Protein AF-A0A855UBL9-F1 (afdb_monomer_lite)

InterPro domains:
  IPR019931 LPXTG cell wall anchor motif [PF00746] (224-255)
  IPR019931 LPXTG cell wall anchor motif [PS50847] (223-255)

Radius of gyration: 34.3 Å; chains: 1; bounding box: 93×129×81 Å

Foldseek 3Di:
DDDDDDDDDDDDDDDDDDDDDDDDPDPPPPPPDPDQLLVVLVVQAPALVAHNVLSVVDDSVLLVVLCVLLVLAPDNDNNSSRNSSCQCRNPHHQDCLLRVDRQQPDALLCCLVNLVNLLSVLCRVVVDDNVLSVPQDSVLVNVLSVVLLVVCVVVVHDNRPGNSSSSNSSSVCSVVVVSVVVVVVVVPDDDDDDDDDDDDDDDDDDDDDDDDDDDDDDDDDDDDDPDDDDPPPVVVVVVVVVVVVVVVVVVVVVD

Organism: Enterococcus faecalis (NCBI:txid1351)

Secondary structure (DSSP, 8-state):
--------------------------------PPPPHHHHHHTTTTSTT--HHHHHHS-HHHHHHHHHHHHTTT-SSHHHHHHHHHHHHSSSPPPGGGT-S-GGGSBTGGGGGGHHHHHHIIIIIS---HHHHHHS-HHHHHHHHHHHHHHHHHTT--TT-BHHHHHHHHHHHHHTTTTHHHHHSSS-S-------------------------------------------HHHHHHHHHHHHHHHHHHHHTT-

pLDDT: mean 71.17, std 26.07, range [28.02, 97.81]

Sequence (255 aa):
MEKSTVTSLTQETSATTINASTDSTALTAESEELPSLRQTLLNYVGMYGLTETLINRLSDDELDYAKKVSFHFVNQDISGTARMITKLYGEKPIPEDSYSTDYSTLTIDDLKNYLPQIRLSLIYVYDLNSDVVNNLSDQTLVDLINQVKVDYANQNYPSDVRGDYGLAAMADKIKANDYTSINQSAESVSSDTTNTESTLQTTTSSSKKATTSSSTEHKKGIFPSTGEKKSVLFTIIGIILLSLVSIFIIKNKKK

Structure (mmCIF, N/CA/C/O backbone):
data_AF-A0A855UBL9-F1
#
_entry.id   AF-A0A855UBL9-F1
#
loop_
_atom_site.group_PDB
_atom_site.id
_atom_site.type_symbol
_atom_site.label_atom_id
_atom_site.label_alt_id
_atom_site.label_comp_id
_atom_site.label_asym_id
_atom_site.label_entity_id
_atom_site.label_seq_id
_atom_site.pdbx_PDB_ins_code
_atom_site.Cartn_x
_atom_site.Cartn_y
_atom_site.Cartn_z
_atom_site.occupancy
_atom_site.B_iso_or_equiv
_atom_site.auth_seq_id
_atom_site.auth_comp_id
_atom_site.auth_asym_id
_atom_site.auth_atom_id
_atom_site.pdbx_PDB_model_num
ATOM 1 N N . MET A 1 1 ? -5.644 -81.378 -31.836 1.00 36.22 1 MET A N 1
ATOM 2 C CA . MET A 1 1 ? -5.072 -80.896 -30.562 1.00 36.22 1 MET A CA 1
ATOM 3 C C . MET A 1 1 ? -5.631 -79.508 -30.302 1.00 36.22 1 MET A C 1
ATOM 5 O O . MET A 1 1 ? -5.763 -78.751 -31.253 1.00 36.22 1 MET A O 1
ATOM 9 N N . GLU A 1 2 ? -6.035 -79.265 -29.054 1.00 28.02 2 GLU A N 1
ATOM 10 C CA . GLU A 1 2 ? -6.514 -78.003 -28.450 1.00 28.02 2 GLU A CA 1
ATOM 11 C C . GLU A 1 2 ? -5.620 -76.784 -28.819 1.00 28.02 2 GLU A C 1
ATOM 13 O O . GLU A 1 2 ? -4.481 -76.990 -29.223 1.00 28.02 2 GLU A O 1
ATOM 18 N N . LYS A 1 3 ? -5.988 -75.495 -28.689 1.00 28.91 3 LYS A N 1
ATOM 19 C CA . LYS A 1 3 ? -6.796 -74.807 -27.660 1.00 28.91 3 LYS A CA 1
ATOM 20 C C . LYS A 1 3 ? -7.044 -73.322 -28.059 1.00 28.91 3 LYS A C 1
ATOM 22 O O . LYS A 1 3 ? -6.115 -72.694 -28.547 1.00 28.91 3 LYS A O 1
ATOM 27 N N . SER A 1 4 ? -8.274 -72.819 -27.844 1.00 30.42 4 SER A N 1
ATOM 28 C CA . SER A 1 4 ? -8.729 -71.556 -27.173 1.00 30.42 4 SER A CA 1
ATOM 29 C C . SER A 1 4 ? -7.786 -70.317 -27.106 1.00 30.42 4 SER A C 1
ATOM 31 O O . SER A 1 4 ? -6.611 -70.503 -26.825 1.00 30.42 4 SER A O 1
ATOM 33 N N . THR A 1 5 ? -8.161 -69.021 -27.233 1.00 30.62 5 THR A N 1
ATOM 34 C CA . THR A 1 5 ? -9.375 -68.194 -26.913 1.00 30.62 5 THR A CA 1
ATOM 35 C C . THR A 1 5 ? -9.152 -66.788 -27.579 1.00 30.62 5 THR A C 1
ATOM 37 O O . THR A 1 5 ? -8.030 -66.304 -27.477 1.00 30.62 5 THR A O 1
ATOM 40 N N . VAL A 1 6 ? -9.989 -66.168 -28.448 1.00 31.36 6 VAL A N 1
ATOM 41 C CA . VAL A 1 6 ? -11.274 -65.403 -28.273 1.00 31.36 6 VAL A CA 1
ATOM 42 C C . VAL A 1 6 ? -11.095 -64.168 -27.344 1.00 31.36 6 VAL A C 1
ATOM 44 O O . VAL A 1 6 ? -10.615 -64.357 -26.239 1.00 31.36 6 VAL A O 1
ATOM 47 N N . THR A 1 7 ? -11.427 -62.889 -27.605 1.00 29.67 7 THR A N 1
ATOM 48 C CA . THR A 1 7 ? -12.129 -62.126 -28.664 1.00 29.67 7 THR A CA 1
ATOM 49 C C . THR A 1 7 ? -11.912 -60.616 -28.415 1.00 29.67 7 THR A C 1
ATOM 51 O O . THR A 1 7 ? -11.861 -60.201 -27.261 1.00 29.67 7 THR A O 1
ATOM 54 N N . SER A 1 8 ? -11.880 -59.779 -29.461 1.00 28.73 8 SER A N 1
ATOM 55 C CA . SER A 1 8 ? -12.219 -58.345 -29.372 1.00 28.73 8 SER A CA 1
ATOM 56 C C . SER A 1 8 ? -13.091 -57.980 -30.575 1.00 28.73 8 SER A C 1
ATOM 58 O O . SER A 1 8 ? -12.658 -58.148 -31.714 1.00 28.73 8 SER A O 1
ATOM 60 N N . LEU A 1 9 ? -14.339 -57.571 -30.322 1.00 30.66 9 LEU A N 1
ATOM 61 C CA . LEU A 1 9 ? -15.262 -57.077 -31.343 1.00 30.66 9 LEU A CA 1
ATOM 62 C C . LEU A 1 9 ? -15.235 -55.548 -31.344 1.00 30.66 9 LEU A C 1
ATOM 64 O O . LEU A 1 9 ? -15.608 -54.899 -30.371 1.00 30.66 9 LEU A O 1
ATOM 68 N N . THR A 1 10 ? -14.814 -55.006 -32.477 1.00 32.22 10 THR A N 1
ATOM 69 C CA . THR A 1 10 ? -14.980 -53.617 -32.897 1.00 32.22 10 THR A CA 1
ATOM 70 C C . THR A 1 10 ? -16.439 -53.395 -33.300 1.00 32.22 10 THR A C 1
ATOM 72 O O . THR A 1 10 ? -17.010 -54.231 -34.002 1.00 32.22 10 THR A O 1
ATOM 75 N N . GLN A 1 11 ? -17.038 -52.266 -32.921 1.00 31.30 11 GLN A N 1
ATOM 76 C CA . GLN A 1 11 ? -18.266 -51.807 -33.565 1.00 31.30 11 GLN A CA 1
ATOM 77 C C . GLN A 1 11 ? -18.242 -50.290 -33.731 1.00 31.30 11 GLN A C 1
ATOM 79 O O . GLN A 1 11 ? -18.091 -49.539 -32.770 1.00 31.30 11 GLN A O 1
ATOM 84 N N . GLU A 1 12 ? -18.363 -49.883 -34.989 1.00 28.34 12 GLU A N 1
ATOM 85 C CA . GLU A 1 12 ? -18.466 -48.512 -35.458 1.00 28.34 12 GLU A CA 1
ATOM 86 C C . GLU A 1 12 ? -19.927 -48.207 -35.842 1.00 28.34 12 GLU A C 1
ATOM 88 O O . GLU A 1 12 ? -20.591 -49.022 -36.479 1.00 28.34 12 GLU A O 1
ATOM 93 N N . THR A 1 13 ? -20.351 -46.994 -35.472 1.00 32.06 13 THR A N 1
ATOM 94 C CA . THR A 1 13 ? -21.204 -46.058 -36.234 1.00 32.06 13 THR A CA 1
ATOM 95 C C . THR A 1 13 ? -22.681 -46.401 -36.498 1.00 32.06 13 THR A C 1
ATOM 97 O O . THR A 1 13 ? -22.996 -47.299 -37.272 1.00 32.06 13 THR A O 1
ATOM 100 N N . SER A 1 14 ? -23.603 -45.560 -35.993 1.00 31.77 14 SER A N 1
ATOM 101 C CA . SER A 1 14 ? -24.600 -44.799 -36.794 1.00 31.77 14 SER A CA 1
ATOM 102 C C . SER A 1 14 ? -25.519 -43.925 -35.923 1.00 31.77 14 SER A C 1
ATOM 104 O O . SER A 1 14 ? -25.977 -44.330 -34.860 1.00 31.77 14 SER A O 1
ATOM 106 N N . ALA A 1 15 ? -25.765 -42.703 -36.398 1.00 38.56 15 ALA A N 1
ATOM 107 C CA . ALA A 1 15 ? -26.517 -41.631 -35.750 1.00 38.56 15 ALA A CA 1
ATOM 108 C C . ALA A 1 15 ? -28.046 -41.819 -35.789 1.00 38.56 15 ALA A C 1
ATOM 110 O O . ALA A 1 15 ? -28.582 -42.426 -36.713 1.00 38.56 15 ALA A O 1
ATOM 111 N N . THR A 1 16 ? -28.770 -41.196 -34.851 1.00 29.61 16 THR A N 1
ATOM 112 C CA . THR A 1 16 ? -30.185 -40.816 -35.024 1.00 29.61 16 THR A CA 1
ATOM 113 C C . THR A 1 16 ? -30.498 -39.550 -34.221 1.00 29.61 16 THR A C 1
ATOM 115 O O . THR A 1 16 ? -30.288 -39.484 -33.013 1.00 29.61 16 THR A O 1
ATOM 118 N N . THR A 1 17 ? -30.983 -38.538 -34.938 1.00 33.50 17 THR A N 1
ATOM 119 C CA . THR A 1 17 ? -31.547 -37.266 -34.472 1.00 33.50 17 THR A CA 1
ATOM 120 C C . THR A 1 17 ? -32.823 -37.480 -33.655 1.00 33.50 17 THR A C 1
ATOM 122 O O . THR A 1 17 ? -33.683 -38.249 -34.076 1.00 33.50 17 THR A O 1
ATOM 125 N N . ILE A 1 18 ? -33.010 -36.737 -32.557 1.00 32.41 18 ILE A N 1
ATOM 126 C CA . ILE A 1 18 ? -34.320 -36.593 -31.900 1.00 32.41 18 ILE A CA 1
ATOM 127 C C . ILE A 1 18 ? -34.539 -35.116 -31.553 1.00 32.41 18 ILE A C 1
ATOM 129 O O . ILE A 1 18 ? -33.766 -34.537 -30.794 1.00 32.41 18 ILE A O 1
ATOM 133 N N . ASN A 1 19 ? -35.597 -34.518 -32.110 1.00 33.25 19 ASN A N 1
ATOM 134 C CA . ASN A 1 19 ? -36.120 -33.218 -31.695 1.00 33.25 19 ASN A CA 1
ATOM 135 C C . ASN A 1 19 ? -37.321 -33.416 -30.751 1.00 33.25 19 ASN A C 1
ATOM 137 O O . ASN A 1 19 ? -38.264 -34.119 -31.100 1.00 33.25 19 ASN A O 1
ATOM 141 N N . ALA A 1 20 ? -37.216 -32.760 -29.590 1.00 40.31 20 ALA A N 1
ATOM 142 C CA . ALA A 1 20 ? -38.203 -32.237 -28.632 1.00 40.31 20 ALA A CA 1
ATOM 143 C C . ALA A 1 20 ? -39.584 -32.905 -28.434 1.00 40.31 20 ALA A C 1
ATOM 145 O O . ALA A 1 20 ? -40.407 -32.917 -29.343 1.00 40.31 20 ALA A O 1
ATOM 146 N N . SER A 1 21 ? -39.914 -33.209 -27.165 1.00 33.25 21 SER A N 1
ATOM 147 C CA . SER A 1 21 ? -41.131 -32.689 -26.509 1.00 33.25 21 SER A CA 1
ATOM 148 C C . SER A 1 21 ? -41.120 -32.877 -24.979 1.00 33.25 21 SER A C 1
ATOM 150 O O . SER A 1 21 ? -40.905 -33.982 -24.492 1.00 33.25 21 SER A O 1
ATOM 152 N N . THR A 1 22 ? -41.485 -31.786 -24.290 1.00 40.94 22 THR A N 1
ATOM 153 C CA . THR A 1 22 ? -42.232 -31.659 -23.012 1.00 40.94 22 THR A CA 1
ATOM 154 C C . THR A 1 22 ? -41.643 -32.096 -21.663 1.00 40.94 22 THR A C 1
ATOM 156 O O . THR A 1 22 ? -41.248 -33.236 -21.464 1.00 40.94 22 THR A O 1
ATOM 159 N N . ASP A 1 23 ? -41.771 -31.149 -20.725 1.00 39.84 23 ASP A N 1
ATOM 160 C CA . ASP A 1 23 ? -41.700 -31.229 -19.263 1.00 39.84 23 ASP A CA 1
ATOM 161 C C . ASP A 1 23 ? -40.379 -31.637 -18.613 1.00 39.84 23 ASP A C 1
ATOM 163 O O . ASP A 1 23 ? -40.037 -32.804 -18.451 1.00 39.84 23 ASP A O 1
ATOM 167 N N . SER A 1 24 ? -39.701 -30.624 -18.077 1.00 37.72 24 SER A N 1
ATOM 168 C CA . SER A 1 24 ? -38.980 -30.798 -16.828 1.00 37.72 24 SER A CA 1
ATOM 169 C C . SER A 1 24 ? -39.088 -29.501 -16.039 1.00 37.72 24 SER A C 1
ATOM 171 O O . SER A 1 24 ? -38.500 -28.483 -16.403 1.00 37.72 24 SER A O 1
ATOM 173 N N . THR A 1 25 ? -39.899 -29.535 -14.982 1.00 43.47 25 THR A N 1
ATOM 174 C CA . THR A 1 25 ? -39.783 -28.666 -13.809 1.00 43.47 25 THR A CA 1
ATOM 175 C C . THR A 1 25 ? -38.310 -28.578 -13.432 1.00 43.47 25 THR A C 1
ATOM 177 O O . THR A 1 25 ? -37.771 -29.473 -12.780 1.00 43.47 25 THR A O 1
ATOM 180 N N . ALA A 1 26 ? -37.642 -27.521 -13.886 1.00 37.97 26 ALA A N 1
ATOM 181 C CA . ALA A 1 26 ? -36.325 -27.184 -13.396 1.00 37.97 26 ALA A CA 1
ATOM 182 C C . ALA A 1 26 ? -36.498 -26.886 -11.909 1.00 37.97 26 ALA A C 1
ATOM 184 O O . ALA A 1 26 ? -37.188 -25.932 -11.545 1.00 37.97 26 ALA A O 1
ATOM 185 N N . LEU A 1 27 ? -35.918 -27.741 -11.061 1.00 40.12 27 LEU A N 1
ATOM 186 C CA . LEU A 1 27 ? -35.651 -27.395 -9.676 1.00 40.12 27 LEU A CA 1
ATOM 187 C C . LEU A 1 27 ? -35.026 -26.001 -9.693 1.00 40.12 27 LEU A C 1
ATOM 189 O O . LEU A 1 27 ? -33.933 -25.814 -10.229 1.00 40.12 27 LEU A O 1
ATOM 193 N N . THR A 1 28 ? -35.733 -25.028 -9.130 1.00 40.47 28 THR A N 1
ATOM 194 C CA . THR A 1 28 ? -35.129 -23.790 -8.664 1.00 40.47 28 THR A CA 1
ATOM 195 C C . THR A 1 28 ? -34.070 -24.201 -7.656 1.00 40.47 28 THR A C 1
ATOM 197 O O . THR A 1 28 ? -34.386 -24.503 -6.507 1.00 40.47 28 THR A O 1
ATOM 200 N N . ALA A 1 29 ? -32.821 -24.296 -8.109 1.00 49.31 29 ALA A N 1
ATOM 201 C CA . ALA A 1 29 ? -31.689 -24.201 -7.215 1.00 49.31 29 ALA A CA 1
ATOM 202 C C . ALA A 1 29 ? -31.876 -22.868 -6.492 1.00 49.31 29 ALA A C 1
ATOM 204 O O . ALA A 1 29 ? -31.867 -21.814 -7.134 1.00 49.31 29 ALA A O 1
ATOM 205 N N . GLU A 1 30 ? -32.169 -22.925 -5.195 1.00 46.97 30 GLU A N 1
ATOM 206 C CA . GLU A 1 30 ? -32.122 -21.738 -4.362 1.00 46.97 30 GLU A CA 1
ATOM 207 C C . GLU A 1 30 ? -30.713 -21.175 -4.521 1.00 46.97 30 GLU A C 1
ATOM 209 O O . GLU A 1 30 ? -29.721 -21.813 -4.171 1.00 46.97 30 GLU A O 1
ATOM 214 N N . SER A 1 31 ? -30.627 -20.031 -5.194 1.00 48.44 31 SER A N 1
ATOM 215 C CA . SER A 1 31 ? -29.396 -19.273 -5.298 1.00 48.44 31 SER A CA 1
ATOM 216 C C . SER A 1 31 ? -29.067 -18.845 -3.878 1.00 48.44 31 SER A C 1
ATOM 218 O O . SER A 1 31 ? -29.694 -17.912 -3.384 1.00 48.44 31 SER A O 1
ATOM 220 N N . GLU A 1 32 ? -28.143 -19.540 -3.210 1.00 51.94 32 GLU A N 1
ATOM 221 C CA . GLU A 1 32 ? -27.585 -19.062 -1.947 1.00 51.94 32 GLU A CA 1
ATOM 222 C C . GLU A 1 32 ? -27.099 -17.628 -2.181 1.00 51.94 32 GLU A C 1
ATOM 224 O O . GLU A 1 32 ? -26.185 -17.377 -2.972 1.00 51.94 32 GLU A O 1
ATOM 229 N N . GLU A 1 33 ? -27.796 -16.668 -1.580 1.00 63.09 33 GLU A N 1
ATOM 230 C CA . GLU A 1 33 ? -27.460 -15.260 -1.700 1.00 63.09 33 GLU A CA 1
ATOM 231 C C . GLU A 1 33 ? -26.097 -15.073 -1.029 1.00 63.09 33 GLU A C 1
ATOM 233 O O . GLU A 1 33 ? -25.928 -15.370 0.157 1.00 63.09 33 GLU A O 1
ATOM 238 N N . LEU A 1 34 ? -25.091 -14.660 -1.806 1.00 67.38 34 LEU A N 1
ATOM 239 C CA . LEU A 1 34 ? -23.750 -14.450 -1.271 1.00 67.38 34 LEU A CA 1
ATOM 240 C C . LEU A 1 34 ? -23.828 -13.456 -0.101 1.00 67.38 34 LEU A C 1
ATOM 242 O O . LEU A 1 34 ? -24.497 -12.425 -0.225 1.00 67.38 34 LEU A O 1
ATOM 246 N N . PRO A 1 35 ? -23.145 -13.728 1.027 1.00 79.06 35 PRO A N 1
ATOM 247 C CA . PRO A 1 35 ? -23.193 -12.843 2.179 1.00 79.06 35 PRO A CA 1
ATOM 248 C C . PRO A 1 35 ? -22.717 -11.442 1.790 1.00 79.06 35 PRO A C 1
ATOM 250 O O . PRO A 1 35 ? -21.750 -11.279 1.040 1.00 79.06 35 PRO A O 1
ATOM 253 N N . SER A 1 36 ? -23.378 -10.416 2.331 1.00 90.38 36 SER A N 1
ATOM 254 C CA . SER A 1 36 ? -22.987 -9.026 2.091 1.00 90.38 36 SER A CA 1
ATOM 255 C C . SER A 1 36 ? -21.537 -8.771 2.521 1.00 90.38 36 SER A C 1
ATOM 257 O O . SER A 1 36 ? -20.987 -9.475 3.381 1.00 90.38 36 SER A O 1
ATOM 259 N N . LEU A 1 37 ? -20.896 -7.739 1.958 1.00 93.88 37 LEU A N 1
ATOM 260 C CA . LEU A 1 37 ? -19.529 -7.364 2.339 1.00 93.88 37 LEU A CA 1
ATOM 261 C C . LEU A 1 37 ? -19.420 -7.141 3.852 1.00 93.88 37 LEU A C 1
ATOM 263 O O . LEU A 1 37 ? -18.507 -7.661 4.487 1.00 93.88 37 LEU A O 1
ATOM 267 N N . ARG A 1 38 ? -20.393 -6.438 4.441 1.00 96.00 38 ARG A N 1
ATOM 268 C CA . ARG A 1 38 ? -20.494 -6.217 5.887 1.00 96.00 38 ARG A CA 1
ATOM 269 C C . ARG A 1 38 ? -20.526 -7.526 6.669 1.00 96.00 38 ARG A C 1
ATOM 271 O O . ARG A 1 38 ? -19.745 -7.688 7.603 1.00 96.00 38 ARG A O 1
ATOM 278 N N . GLN A 1 39 ? -21.388 -8.465 6.279 1.00 94.25 39 GLN A N 1
ATOM 279 C CA . GLN A 1 39 ? -21.489 -9.753 6.963 1.00 94.25 39 GLN A CA 1
ATOM 280 C C . GLN A 1 39 ? -20.193 -10.555 6.841 1.00 94.25 39 GLN A C 1
ATOM 282 O O . GLN A 1 39 ? -19.754 -11.187 7.801 1.00 94.25 39 GLN A O 1
ATOM 287 N N . THR A 1 40 ? -19.549 -10.478 5.678 1.00 94.25 40 THR A N 1
ATOM 288 C CA . THR A 1 40 ? -18.249 -11.104 5.454 1.00 94.25 40 THR A CA 1
ATOM 289 C C . THR A 1 40 ? -17.187 -10.475 6.358 1.00 94.25 40 THR A C 1
ATOM 291 O O . THR A 1 40 ? -16.465 -11.206 7.021 1.00 94.25 40 THR A O 1
ATOM 294 N N . LEU A 1 41 ? -17.121 -9.143 6.465 1.00 95.06 41 LEU A N 1
ATOM 295 C CA . LEU A 1 41 ? -16.172 -8.418 7.324 1.00 95.06 41 LEU A CA 1
ATOM 296 C C . LEU A 1 41 ? -16.361 -8.707 8.818 1.00 95.06 41 LEU A C 1
ATOM 298 O O . LEU A 1 41 ? -15.373 -8.794 9.546 1.00 95.06 41 LEU A O 1
ATOM 302 N N . LEU A 1 42 ? -17.602 -8.893 9.277 1.00 94.81 42 LEU A N 1
ATOM 303 C CA . LEU A 1 42 ? -17.890 -9.258 10.669 1.00 94.81 42 LEU A CA 1
ATOM 304 C C . LEU A 1 42 ? -17.247 -10.600 11.062 1.00 94.81 42 LEU A C 1
ATOM 306 O O . LEU A 1 42 ? -16.830 -10.763 12.206 1.00 94.81 42 LEU A O 1
ATOM 310 N N . ASN A 1 43 ? -17.054 -11.515 10.107 1.00 92.38 43 ASN A N 1
ATOM 311 C CA . ASN A 1 43 ? -16.349 -12.780 10.342 1.00 92.38 43 ASN A CA 1
ATOM 312 C C . ASN A 1 43 ? -14.825 -12.610 10.531 1.00 92.38 43 ASN A C 1
ATOM 314 O O . ASN A 1 43 ? -14.155 -13.561 10.926 1.00 92.38 43 ASN A O 1
ATOM 318 N N . TYR A 1 44 ? -14.273 -11.419 10.265 1.00 89.88 44 TYR A N 1
ATOM 319 C CA . TYR A 1 44 ? -12.846 -11.090 10.402 1.00 89.88 44 TYR A CA 1
ATOM 320 C C . TYR A 1 44 ? -12.565 -10.104 11.550 1.00 89.88 44 TYR A C 1
ATOM 322 O O . TYR A 1 44 ? -11.458 -9.568 11.654 1.00 89.88 44 TYR A O 1
ATOM 330 N N . VAL A 1 45 ? -13.541 -9.851 12.431 1.00 91.69 45 VAL A N 1
ATOM 331 C CA . VAL A 1 45 ? -13.340 -9.021 13.630 1.00 91.69 45 VAL A CA 1
ATOM 332 C C . VAL A 1 45 ? -12.198 -9.581 14.481 1.00 91.69 45 VAL A C 1
ATOM 334 O O . VAL A 1 45 ? -12.083 -10.785 14.698 1.00 91.69 45 VAL A O 1
ATOM 337 N N . GLY A 1 46 ? -11.331 -8.689 14.961 1.00 86.56 46 GLY A N 1
ATOM 338 C CA . GLY A 1 46 ? -10.126 -9.048 15.710 1.00 86.56 46 GLY A CA 1
ATOM 339 C C . GLY A 1 46 ? -8.905 -9.322 14.828 1.00 86.56 46 GLY A C 1
ATOM 340 O O . GLY A 1 46 ? -7.787 -9.364 15.340 1.00 86.56 46 GLY A O 1
ATOM 341 N N . MET A 1 47 ? -9.075 -9.432 13.507 1.00 88.62 47 MET A N 1
ATOM 342 C CA . MET A 1 47 ? -7.970 -9.499 12.550 1.00 88.62 47 MET A CA 1
ATOM 343 C C . MET A 1 47 ? -7.693 -8.116 11.951 1.00 88.62 47 MET A C 1
ATOM 345 O O . MET A 1 47 ? -8.600 -7.314 11.751 1.00 88.62 47 MET A O 1
ATOM 349 N N . TYR A 1 48 ? -6.425 -7.822 11.648 1.00 87.38 48 TYR A N 1
ATOM 350 C CA . TYR A 1 48 ? -6.014 -6.598 10.934 1.00 87.38 48 TYR A CA 1
ATOM 351 C C . TYR A 1 48 ? -6.457 -5.271 11.589 1.00 87.38 48 TYR A C 1
ATOM 353 O O . TYR A 1 48 ? -6.620 -4.255 10.911 1.00 87.38 48 TYR A O 1
ATOM 361 N N . GLY A 1 49 ? -6.670 -5.279 12.909 1.00 88.44 49 GLY A N 1
ATOM 362 C CA . GLY A 1 49 ? -7.170 -4.123 13.660 1.00 88.44 49 GLY A CA 1
ATOM 363 C C . GLY A 1 49 ? -8.651 -3.803 13.421 1.00 88.44 49 GLY A C 1
ATOM 364 O O . GLY A 1 49 ? -9.131 -2.778 13.901 1.00 88.44 49 GLY A O 1
ATOM 365 N N . LEU A 1 50 ? -9.378 -4.664 12.703 1.00 94.00 50 LEU A N 1
ATOM 366 C CA . LEU A 1 50 ? -10.796 -4.488 12.424 1.00 94.00 50 LEU A CA 1
ATOM 367 C C . LEU A 1 50 ? -11.623 -4.789 13.681 1.00 94.00 50 LEU A C 1
ATOM 369 O O . LEU A 1 50 ? -11.438 -5.816 14.340 1.00 94.00 50 LEU A O 1
ATOM 373 N N . THR A 1 51 ? -12.559 -3.900 14.005 1.00 95.94 51 THR A N 1
ATOM 374 C CA . THR A 1 51 ? -13.473 -4.055 15.144 1.00 95.94 51 THR A CA 1
ATOM 375 C C . THR A 1 51 ? -14.916 -4.019 14.672 1.00 95.94 51 THR A C 1
ATOM 377 O O . THR A 1 51 ? -15.240 -3.346 13.693 1.00 95.94 51 THR A O 1
ATOM 380 N N . GLU A 1 52 ? -15.798 -4.702 15.397 1.00 96.31 52 GLU A N 1
ATOM 381 C CA . GLU A 1 52 ? -17.237 -4.670 15.126 1.00 96.31 52 GLU A CA 1
ATOM 382 C C . GLU A 1 52 ? -17.787 -3.237 15.175 1.00 96.31 52 GLU A C 1
ATOM 384 O O . GLU A 1 52 ? -18.521 -2.818 14.283 1.00 96.31 52 GLU A O 1
ATOM 389 N N . THR A 1 53 ? -17.352 -2.443 16.159 1.00 96.94 53 THR A N 1
ATOM 390 C CA . THR A 1 53 ? -17.712 -1.024 16.278 1.00 96.94 53 THR A CA 1
ATOM 391 C C . THR A 1 53 ? -17.321 -0.222 15.039 1.00 96.94 53 THR A C 1
ATOM 393 O O . THR A 1 53 ? -18.104 0.607 14.577 1.00 96.94 53 THR A O 1
ATOM 396 N N . LEU A 1 54 ? -16.123 -0.455 14.490 1.00 97.19 54 LEU A N 1
ATOM 397 C CA . LEU A 1 54 ? -15.676 0.234 13.283 1.00 97.19 54 LEU A CA 1
ATOM 398 C C . LEU A 1 54 ? -16.545 -0.148 12.083 1.00 97.19 54 LEU A C 1
ATOM 400 O O . LEU A 1 54 ? -17.021 0.745 11.391 1.00 97.19 54 LEU A O 1
ATOM 404 N N . ILE A 1 55 ? -16.804 -1.443 11.878 1.00 97.12 55 ILE A N 1
ATOM 405 C CA . ILE A 1 55 ? -17.646 -1.929 10.776 1.00 97.12 55 ILE A CA 1
ATOM 406 C C . ILE A 1 55 ? -19.054 -1.328 10.876 1.00 97.12 55 ILE A C 1
ATOM 408 O O . ILE A 1 55 ? -19.554 -0.756 9.911 1.00 97.12 55 ILE A O 1
ATOM 412 N N . ASN A 1 56 ? -19.685 -1.414 12.048 1.00 96.31 56 ASN A N 1
ATOM 413 C CA . ASN A 1 56 ? -21.076 -1.003 12.251 1.00 96.31 56 ASN A CA 1
ATOM 414 C C . ASN A 1 56 ? -21.289 0.516 12.196 1.00 96.31 56 ASN A C 1
ATOM 416 O O . ASN A 1 56 ? -22.412 0.960 11.973 1.00 96.31 56 ASN A O 1
ATOM 420 N N . ARG A 1 57 ? -20.233 1.318 12.379 1.00 97.12 57 ARG A N 1
ATOM 421 C CA . ARG A 1 57 ? -20.296 2.777 12.217 1.00 97.12 57 ARG A CA 1
ATOM 422 C C . ARG A 1 57 ? -20.269 3.214 10.749 1.00 97.12 57 ARG A C 1
ATOM 424 O O . ARG A 1 57 ? -20.783 4.287 10.449 1.00 97.12 57 ARG A O 1
ATOM 431 N N . LEU A 1 58 ? -19.641 2.435 9.870 1.00 97.81 58 LEU A N 1
ATOM 432 C CA . LEU A 1 58 ? -19.470 2.784 8.459 1.00 97.81 58 LEU A CA 1
ATOM 433 C C . LEU A 1 58 ? -20.716 2.436 7.650 1.00 97.81 58 LEU A C 1
ATOM 435 O O . LEU A 1 58 ? -21.359 1.416 7.902 1.00 97.81 58 LEU A O 1
ATOM 439 N N . SER A 1 59 ? -21.027 3.263 6.659 1.00 97.44 59 SER A N 1
ATOM 440 C CA . SER A 1 59 ? -22.018 2.975 5.618 1.00 97.44 59 SER A CA 1
ATOM 441 C 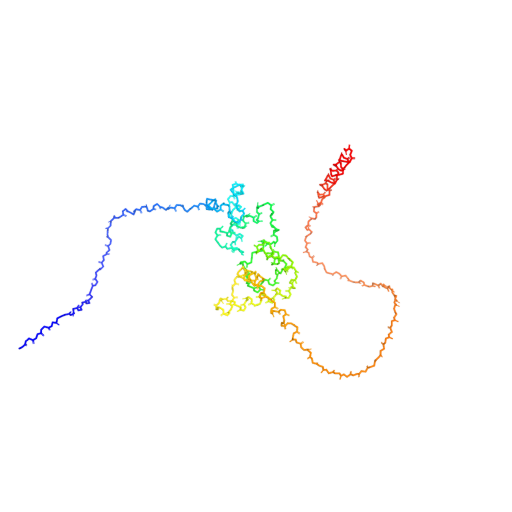C . SER A 1 59 ? -21.525 1.884 4.662 1.00 97.44 59 SER A C 1
ATOM 443 O O . SER A 1 59 ? -20.325 1.631 4.569 1.00 97.44 59 SER A O 1
ATOM 445 N N . ASP A 1 60 ? -22.438 1.229 3.940 1.00 95.88 60 ASP A N 1
ATOM 446 C CA . ASP A 1 60 ? -22.045 0.224 2.940 1.00 95.88 60 ASP A CA 1
ATOM 447 C C . ASP A 1 60 ? -21.211 0.846 1.803 1.00 95.88 60 ASP A C 1
ATOM 449 O O . ASP A 1 60 ? -20.235 0.236 1.374 1.00 95.88 60 ASP A O 1
ATOM 453 N N . ASP A 1 61 ? -21.492 2.097 1.419 1.00 96.50 61 ASP A N 1
ATOM 454 C CA . ASP A 1 61 ? -20.700 2.843 0.430 1.00 96.50 61 ASP A CA 1
ATOM 455 C C . ASP A 1 61 ? -19.243 3.053 0.884 1.00 96.50 61 ASP A C 1
ATOM 457 O O . ASP A 1 61 ? -18.314 2.934 0.086 1.00 96.50 61 ASP A O 1
ATOM 461 N N . GLU A 1 62 ? -19.010 3.338 2.170 1.00 97.31 62 GLU A N 1
ATOM 462 C CA . GLU A 1 62 ? -17.654 3.466 2.729 1.00 97.31 62 GLU A CA 1
ATOM 463 C C . GLU A 1 62 ? -16.920 2.119 2.767 1.00 97.31 62 GLU A C 1
ATOM 465 O O . GLU A 1 62 ? -15.713 2.057 2.508 1.00 97.31 62 GLU A O 1
ATOM 470 N N . LEU A 1 63 ? -17.636 1.027 3.058 1.00 96.75 63 LEU A N 1
ATOM 471 C CA . LEU A 1 63 ? -17.069 -0.322 3.017 1.00 96.75 63 LEU A CA 1
ATOM 472 C C . LEU A 1 63 ? -16.681 -0.714 1.583 1.00 96.75 63 LEU A C 1
ATOM 474 O O . LEU A 1 63 ? -15.579 -1.227 1.361 1.00 96.75 63 LEU A O 1
ATOM 478 N N . ASP A 1 64 ? -17.542 -0.425 0.608 1.00 95.31 64 ASP A N 1
ATOM 479 C CA . ASP A 1 64 ? -17.279 -0.680 -0.809 1.00 95.31 64 ASP A CA 1
ATOM 480 C C . ASP A 1 64 ? -16.159 0.210 -1.355 1.00 95.31 64 ASP A C 1
ATOM 482 O O . ASP A 1 64 ? -15.309 -0.258 -2.120 1.00 95.31 64 ASP A O 1
ATOM 486 N N . TYR A 1 65 ? -16.084 1.468 -0.914 1.00 94.44 65 TYR A N 1
ATOM 487 C CA . TYR A 1 65 ? -14.967 2.343 -1.246 1.00 94.44 65 TYR A CA 1
ATOM 488 C C . TYR A 1 65 ? -13.642 1.773 -0.732 1.00 94.44 65 TYR A C 1
ATOM 490 O O . TYR A 1 65 ? -12.692 1.648 -1.504 1.00 94.44 65 TYR A O 1
ATOM 498 N N . ALA A 1 66 ? -13.574 1.341 0.531 1.00 94.69 66 ALA A N 1
ATOM 499 C CA . ALA A 1 66 ? -12.366 0.722 1.074 1.00 94.69 66 ALA A CA 1
ATOM 500 C C . ALA A 1 66 ? -11.981 -0.570 0.338 1.00 94.69 66 ALA A C 1
ATOM 502 O O . ALA A 1 66 ? -10.794 -0.815 0.117 1.00 94.69 66 ALA A O 1
ATOM 503 N N . LYS A 1 67 ? -12.963 -1.379 -0.079 1.00 93.94 67 LYS A N 1
ATOM 504 C CA . LYS A 1 67 ? -12.731 -2.564 -0.917 1.00 93.94 67 LYS A CA 1
ATOM 505 C C . LYS A 1 67 ? -12.125 -2.182 -2.265 1.00 93.94 67 LYS A C 1
ATOM 507 O O . LYS A 1 67 ? -11.138 -2.787 -2.681 1.00 93.94 67 LYS A O 1
ATOM 512 N N . LYS A 1 68 ? -12.675 -1.158 -2.923 1.00 91.00 68 LYS A N 1
ATOM 513 C CA . LYS A 1 68 ? -12.144 -0.638 -4.186 1.00 91.00 68 LYS A CA 1
ATOM 514 C C . LYS A 1 68 ? -10.712 -0.134 -4.016 1.00 91.00 68 LYS A C 1
ATOM 516 O O . LYS A 1 68 ? -9.843 -0.539 -4.774 1.00 91.00 68 LYS A O 1
ATOM 521 N N . VAL A 1 69 ? -10.444 0.688 -3.000 1.00 91.00 69 VAL A N 1
ATOM 522 C CA . VAL A 1 69 ? -9.081 1.163 -2.718 1.00 91.00 69 VAL A CA 1
ATOM 523 C C . VAL A 1 69 ? -8.155 -0.023 -2.449 1.00 91.00 69 VAL A C 1
ATOM 525 O O . VAL A 1 69 ? -7.072 -0.091 -3.010 1.00 91.00 69 VAL A O 1
ATOM 528 N N . SER A 1 70 ? -8.583 -1.014 -1.668 1.00 90.38 70 SER A N 1
ATOM 529 C CA . SER A 1 70 ? -7.761 -2.192 -1.383 1.00 90.38 70 SER A CA 1
ATOM 530 C C . SER A 1 70 ? -7.346 -2.971 -2.632 1.00 90.38 70 SER A C 1
ATOM 532 O O . SER A 1 70 ? -6.186 -3.378 -2.740 1.00 90.38 70 SER A O 1
ATOM 534 N N . PHE A 1 71 ? -8.259 -3.103 -3.600 1.00 84.12 71 PHE A N 1
ATOM 535 C CA . PHE A 1 71 ? -7.999 -3.746 -4.888 1.00 84.12 71 PHE A CA 1
ATOM 536 C C . PHE A 1 71 ? -6.818 -3.111 -5.636 1.00 84.12 71 PHE A C 1
ATOM 538 O O . PHE A 1 71 ? -6.091 -3.816 -6.330 1.00 84.12 71 PHE A O 1
ATOM 545 N N . HIS A 1 72 ? -6.599 -1.806 -5.465 1.00 80.06 72 HIS A N 1
ATOM 546 C CA . HIS A 1 72 ? -5.520 -1.068 -6.122 1.00 80.06 72 HIS A CA 1
ATOM 547 C C . HIS A 1 72 ? -4.157 -1.182 -5.411 1.00 80.06 72 HIS A C 1
ATOM 549 O O . HIS A 1 72 ? -3.172 -0.670 -5.938 1.00 80.06 72 HIS A O 1
ATOM 555 N N . PHE A 1 73 ? -4.075 -1.804 -4.223 1.00 79.62 73 PHE A N 1
ATOM 556 C CA . PHE A 1 73 ? -2.866 -1.720 -3.391 1.00 79.62 73 PHE A CA 1
ATOM 557 C C . PHE A 1 73 ? -2.489 -2.966 -2.582 1.00 79.62 73 PHE A C 1
ATOM 559 O O . PHE A 1 73 ? -1.319 -3.321 -2.535 1.00 79.62 73 PHE A O 1
ATOM 566 N N . VAL A 1 74 ? -3.413 -3.577 -1.838 1.00 68.31 74 VAL A N 1
ATOM 567 C CA . VAL A 1 74 ? -3.027 -4.496 -0.746 1.00 68.31 74 VAL A CA 1
ATOM 568 C C . VAL A 1 74 ? -3.235 -5.946 -1.147 1.00 68.31 74 VAL A C 1
ATOM 570 O O . VAL A 1 74 ? -2.289 -6.725 -1.199 1.00 68.31 74 VAL A O 1
ATOM 573 N N . ASN A 1 75 ? -4.487 -6.318 -1.379 1.00 71.94 75 ASN A N 1
ATOM 574 C CA . ASN A 1 75 ? -4.890 -7.619 -1.885 1.00 71.94 75 ASN A CA 1
ATOM 575 C C . ASN A 1 75 ? -6.357 -7.511 -2.311 1.00 71.94 75 ASN A C 1
ATOM 577 O O . ASN A 1 75 ? -7.111 -6.707 -1.767 1.00 71.94 75 ASN A O 1
ATOM 581 N N . GLN A 1 76 ? -6.777 -8.348 -3.251 1.00 77.88 76 GLN A N 1
ATOM 582 C CA . GLN A 1 76 ? -8.166 -8.406 -3.706 1.00 77.88 76 GLN A CA 1
ATOM 583 C C . GLN A 1 76 ? -9.074 -9.168 -2.729 1.00 77.88 76 GLN A C 1
ATOM 585 O O . GLN A 1 76 ? -10.292 -9.197 -2.900 1.00 77.88 76 GLN A O 1
ATOM 590 N N . ASP A 1 77 ? -8.488 -9.803 -1.713 1.00 86.38 77 ASP A N 1
ATOM 591 C CA . ASP A 1 77 ? -9.226 -10.552 -0.711 1.00 86.38 77 ASP A CA 1
ATOM 592 C C . ASP A 1 77 ? -9.830 -9.659 0.389 1.00 86.38 77 ASP A C 1
ATOM 594 O O . ASP A 1 77 ? -9.572 -8.457 0.535 1.00 86.38 77 ASP A O 1
ATOM 598 N N . ILE A 1 78 ? -10.666 -10.286 1.212 1.00 90.44 78 ILE A N 1
ATOM 599 C CA . ILE A 1 78 ? -11.311 -9.624 2.344 1.00 90.44 78 ILE A CA 1
ATOM 600 C C . ILE A 1 78 ? -10.298 -9.126 3.386 1.00 90.44 78 ILE A C 1
ATOM 602 O O . ILE A 1 78 ? -10.564 -8.143 4.075 1.00 90.44 78 ILE A O 1
ATOM 606 N N . SER A 1 79 ? -9.116 -9.747 3.471 1.00 90.06 79 SER A N 1
ATOM 607 C CA . SER A 1 79 ? -8.057 -9.319 4.384 1.00 90.06 79 SER A CA 1
ATOM 608 C C . SER A 1 79 ? -7.469 -7.971 3.968 1.00 90.06 79 SER A C 1
ATOM 610 O O . SER A 1 79 ? -7.261 -7.095 4.812 1.00 90.06 79 SER A O 1
ATOM 612 N N . GLY A 1 80 ? -7.281 -7.763 2.663 1.00 91.38 80 GLY A N 1
ATOM 613 C CA . GLY A 1 80 ? -6.910 -6.479 2.093 1.00 91.38 80 GLY A CA 1
ATOM 614 C C . GLY A 1 80 ? -7.971 -5.428 2.391 1.00 91.38 80 GLY A C 1
ATOM 615 O O . GLY A 1 80 ? -7.634 -4.312 2.797 1.00 91.38 80 GLY A O 1
ATOM 616 N N . THR A 1 81 ? -9.248 -5.771 2.213 1.00 94.44 81 THR A N 1
ATOM 617 C CA . THR A 1 81 ? -10.361 -4.847 2.486 1.00 94.44 81 THR A CA 1
ATOM 618 C C . THR A 1 81 ? -10.392 -4.450 3.963 1.00 94.44 81 THR A C 1
ATOM 620 O O . THR A 1 81 ? -10.436 -3.264 4.277 1.00 94.44 81 THR A O 1
ATOM 623 N N . ALA A 1 82 ? -10.271 -5.416 4.879 1.00 94.50 82 ALA A N 1
ATOM 624 C CA . ALA A 1 82 ? -10.213 -5.173 6.319 1.00 94.50 82 ALA A CA 1
ATOM 625 C C . ALA A 1 82 ? -9.056 -4.238 6.708 1.00 94.50 82 ALA A C 1
ATOM 627 O O . ALA A 1 82 ? -9.260 -3.268 7.437 1.00 94.50 82 ALA A O 1
ATOM 628 N N . ARG A 1 83 ? -7.847 -4.483 6.179 1.00 93.31 83 ARG A N 1
ATOM 629 C CA . ARG A 1 83 ? -6.680 -3.610 6.399 1.00 93.31 83 ARG A CA 1
ATOM 630 C C . ARG A 1 83 ? -6.937 -2.193 5.902 1.00 93.31 83 ARG A C 1
ATOM 632 O O . ARG A 1 83 ? -6.603 -1.237 6.599 1.00 93.31 83 ARG A O 1
ATOM 639 N N . MET A 1 84 ? -7.523 -2.057 4.714 1.00 95.25 84 MET A N 1
ATOM 640 C CA . MET A 1 8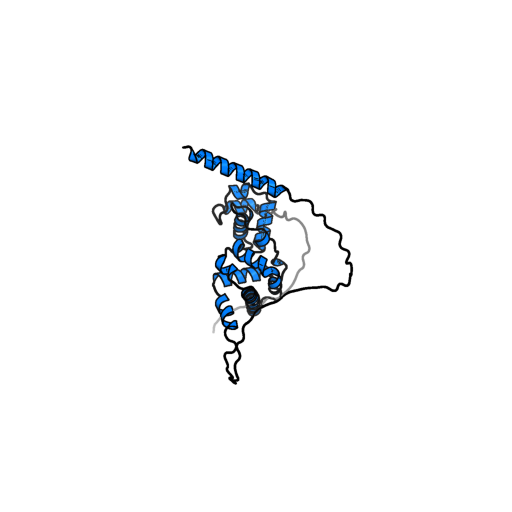4 ? -7.806 -0.751 4.130 1.00 95.25 84 MET A CA 1
ATOM 641 C C . MET A 1 84 ? -8.877 0.002 4.927 1.00 95.25 84 MET A C 1
ATOM 643 O O . MET A 1 84 ? -8.693 1.179 5.208 1.00 95.25 84 MET A O 1
ATOM 647 N N . ILE A 1 85 ? -9.928 -0.670 5.409 1.00 96.44 85 ILE A N 1
ATOM 648 C CA . ILE A 1 85 ? -10.919 -0.065 6.316 1.00 96.44 85 ILE A CA 1
ATOM 649 C C . ILE A 1 85 ? -10.236 0.512 7.559 1.00 96.44 85 ILE A C 1
ATOM 651 O O . ILE A 1 85 ? -10.467 1.669 7.909 1.00 96.44 85 ILE A O 1
ATOM 655 N N . THR A 1 86 ? -9.361 -0.261 8.208 1.00 95.69 86 THR A N 1
ATOM 656 C CA . THR A 1 86 ? -8.625 0.209 9.389 1.00 95.69 86 THR A CA 1
ATOM 657 C C . THR A 1 86 ? -7.733 1.411 9.059 1.00 95.69 86 THR A C 1
ATOM 659 O O . THR A 1 86 ? -7.658 2.350 9.849 1.00 95.69 86 THR A O 1
ATOM 662 N N . LYS A 1 87 ? -7.086 1.422 7.888 1.00 95.81 87 LYS A N 1
ATOM 663 C CA . LYS A 1 87 ? -6.228 2.531 7.439 1.00 95.81 87 LYS A CA 1
ATOM 664 C C . LYS A 1 87 ? -7.006 3.800 7.095 1.00 95.81 87 LYS A C 1
ATOM 666 O O . LYS A 1 87 ? -6.522 4.887 7.387 1.00 95.81 87 LYS A O 1
ATOM 671 N N . LEU A 1 88 ? -8.177 3.678 6.475 1.00 96.75 88 LEU A N 1
ATOM 672 C CA . LEU A 1 88 ? -8.971 4.822 6.018 1.00 96.75 88 LEU A CA 1
ATOM 673 C C . LEU A 1 88 ? -9.864 5.398 7.121 1.00 96.75 88 LEU A C 1
ATOM 675 O O . LEU A 1 88 ? -10.035 6.609 7.210 1.00 96.75 88 LEU A O 1
ATOM 679 N N . TYR A 1 89 ? -10.416 4.537 7.975 1.00 97.38 89 TYR A N 1
ATOM 680 C CA . TYR A 1 89 ? -11.489 4.905 8.903 1.00 97.38 89 TYR A CA 1
ATOM 681 C C . TYR A 1 89 ? -11.202 4.564 10.368 1.00 97.38 89 TYR A C 1
ATOM 683 O O . TYR A 1 89 ? -12.044 4.821 11.238 1.00 97.38 89 TYR A O 1
ATOM 691 N N . GLY A 1 90 ? -10.044 3.968 10.659 1.00 94.94 90 GLY A N 1
ATOM 692 C CA . GLY A 1 90 ? -9.616 3.659 12.020 1.00 94.94 90 GLY A CA 1
ATOM 693 C C . GLY A 1 90 ? -9.296 4.904 12.851 1.00 94.94 90 GLY A C 1
ATOM 694 O O . GLY A 1 90 ? -9.589 6.038 12.481 1.00 94.94 90 GLY A O 1
ATOM 695 N N . GLU A 1 91 ? -8.673 4.694 14.011 1.00 93.19 91 GLU A N 1
ATOM 696 C CA . GLU A 1 91 ? -8.361 5.783 14.953 1.00 93.19 91 GLU A CA 1
ATOM 697 C C . GLU A 1 91 ? -7.377 6.816 14.390 1.00 93.19 91 GLU A C 1
ATOM 699 O O . GLU A 1 91 ? -7.408 7.984 14.778 1.00 93.19 91 GLU A O 1
ATOM 704 N N . LYS A 1 92 ? -6.489 6.381 13.489 1.00 92.44 92 LYS A N 1
ATOM 705 C CA . LYS A 1 92 ? -5.473 7.217 12.843 1.00 92.44 92 LYS A CA 1
ATOM 706 C C . LYS A 1 92 ? -5.525 7.006 11.330 1.00 92.44 92 LYS A C 1
ATOM 708 O O . LYS A 1 92 ? -4.762 6.185 10.819 1.00 92.44 92 LYS A O 1
ATOM 713 N N . PRO A 1 93 ? -6.429 7.710 10.631 1.00 95.88 93 PRO A N 1
ATOM 714 C CA . PRO A 1 93 ? -6.525 7.632 9.184 1.00 95.88 93 PRO A CA 1
ATOM 715 C C . PRO A 1 93 ? -5.211 8.009 8.500 1.00 95.88 93 PRO A C 1
ATOM 717 O O . PRO A 1 93 ? -4.536 8.956 8.919 1.00 95.88 93 PRO A O 1
ATOM 720 N N . ILE A 1 94 ? -4.857 7.281 7.444 1.00 96.69 94 ILE A N 1
ATOM 721 C CA . ILE A 1 94 ? -3.704 7.619 6.606 1.00 96.69 94 ILE A CA 1
ATOM 722 C C . ILE A 1 94 ? -4.008 8.842 5.716 1.00 96.69 94 ILE A C 1
ATOM 724 O O . ILE A 1 94 ? -5.173 9.086 5.391 1.00 96.69 94 ILE A O 1
ATOM 728 N N . PRO A 1 95 ? -2.991 9.625 5.301 1.00 96.50 95 PRO A N 1
ATOM 729 C CA . PRO A 1 95 ? -3.195 10.789 4.437 1.00 96.50 95 PRO A CA 1
ATOM 730 C C . PRO A 1 95 ? -3.813 10.414 3.085 1.00 96.50 95 PRO A C 1
ATOM 732 O O . PRO A 1 95 ? -3.408 9.419 2.488 1.00 96.50 95 PRO A O 1
ATOM 735 N N . GLU A 1 96 ? -4.731 11.232 2.566 1.00 95.25 96 GLU A N 1
ATOM 736 C CA . GLU A 1 96 ? -5.428 10.976 1.292 1.00 95.25 96 GLU A CA 1
ATOM 737 C C . GLU A 1 96 ? -4.471 10.772 0.108 1.00 95.25 96 GLU A C 1
ATOM 739 O O . GLU A 1 96 ? -4.612 9.818 -0.655 1.00 95.25 96 GLU A O 1
ATOM 744 N N . ASP A 1 97 ? -3.417 11.585 0.030 1.00 95.19 97 ASP A N 1
ATOM 745 C CA . ASP A 1 97 ? -2.384 11.502 -1.011 1.00 95.19 97 ASP A CA 1
ATOM 746 C C . ASP A 1 97 ? -1.650 10.148 -1.067 1.00 95.19 97 ASP A C 1
ATOM 748 O O . ASP A 1 97 ? -0.985 9.845 -2.056 1.00 95.19 97 ASP A O 1
ATOM 752 N N . SER A 1 98 ? -1.754 9.320 -0.019 1.00 95.25 98 SER A N 1
ATOM 753 C CA . SER A 1 98 ? -1.154 7.980 0.006 1.00 95.25 98 SER A CA 1
ATOM 754 C C . SER A 1 98 ? -1.968 6.911 -0.726 1.00 95.25 98 SER A C 1
ATOM 756 O O . SER A 1 98 ? -1.432 5.838 -0.984 1.00 95.25 98 SER A O 1
ATOM 758 N N . TYR A 1 99 ? -3.236 7.173 -1.057 1.00 93.31 99 TYR A N 1
ATOM 759 C CA . TYR A 1 99 ? -4.120 6.196 -1.707 1.00 93.31 99 TYR A CA 1
ATOM 760 C C . TYR A 1 99 ? -5.022 6.788 -2.801 1.00 93.31 99 TYR A C 1
ATOM 762 O O . TYR A 1 99 ? -5.737 6.042 -3.466 1.00 93.31 99 TYR A O 1
ATOM 770 N N . SER A 1 100 ? -5.007 8.108 -3.008 1.00 92.00 100 SER A N 1
ATOM 771 C CA . SER A 1 100 ? -5.852 8.790 -3.999 1.00 92.00 100 SER A CA 1
ATOM 772 C C . SER A 1 100 ? -5.438 8.542 -5.452 1.00 92.00 100 SER A C 1
ATOM 774 O O . SER A 1 100 ? -6.236 8.745 -6.367 1.00 92.00 100 SER A O 1
ATOM 776 N N . THR A 1 101 ? -4.198 8.106 -5.682 1.00 91.75 101 THR A N 1
ATOM 777 C CA . THR A 1 101 ? -3.704 7.790 -7.027 1.00 91.75 101 THR A CA 1
ATOM 778 C C . THR A 1 101 ? -4.137 6.386 -7.435 1.00 91.75 101 THR A C 1
ATOM 780 O O . THR A 1 101 ? -3.766 5.403 -6.797 1.00 91.75 101 THR A O 1
ATOM 783 N N . ASP A 1 102 ? -4.886 6.289 -8.533 1.00 89.75 102 ASP A N 1
ATOM 784 C CA . ASP A 1 102 ? -5.240 5.011 -9.152 1.00 89.75 102 ASP A CA 1
ATOM 785 C C . ASP A 1 102 ? -4.081 4.510 -10.029 1.00 89.75 102 ASP A C 1
ATOM 787 O O . ASP A 1 102 ? -3.995 4.796 -11.223 1.00 89.75 102 ASP A O 1
ATOM 791 N N . TYR A 1 103 ? -3.161 3.749 -9.433 1.00 91.00 103 TYR A N 1
ATOM 792 C CA . TYR A 1 103 ? -2.028 3.145 -10.154 1.00 91.00 103 TYR A CA 1
ATOM 793 C C . TYR A 1 103 ? -2.445 2.046 -11.134 1.00 91.00 103 TYR A C 1
ATOM 795 O O . TYR A 1 103 ? -1.657 1.577 -11.952 1.00 91.00 103 TYR A O 1
ATOM 803 N N . SER A 1 104 ? -3.697 1.624 -11.054 1.00 87.75 104 SER A N 1
ATOM 804 C CA . SER A 1 104 ? -4.230 0.461 -11.735 1.00 87.75 104 SER A CA 1
ATOM 805 C C . SER A 1 104 ? -4.612 0.763 -13.195 1.00 87.75 104 SER A C 1
ATOM 807 O O . SER A 1 104 ? -4.812 -0.154 -13.996 1.00 87.75 104 SER A O 1
ATOM 809 N N . THR A 1 105 ? -4.663 2.049 -13.552 1.00 88.69 105 THR A N 1
ATOM 810 C CA . THR A 1 105 ? -4.808 2.557 -14.925 1.00 88.69 105 THR A CA 1
ATOM 811 C C . THR A 1 105 ? -3.475 2.948 -15.566 1.00 88.69 105 THR A C 1
ATOM 813 O O . THR A 1 105 ? -3.461 3.425 -16.697 1.00 88.69 105 THR A O 1
ATOM 816 N N . LEU A 1 106 ? -2.368 2.813 -14.835 1.00 92.06 106 LEU A N 1
ATOM 817 C CA . LEU A 1 106 ? -1.028 3.198 -15.271 1.00 92.06 106 LEU A CA 1
ATOM 818 C C . LEU A 1 106 ? -0.235 1.966 -15.708 1.00 92.06 106 LEU A C 1
ATOM 820 O O . LEU A 1 106 ? -0.489 0.861 -15.227 1.00 92.06 106 LEU A O 1
ATOM 824 N N . THR A 1 107 ? 0.763 2.151 -16.569 1.00 94.00 107 THR A N 1
ATOM 825 C CA . THR A 1 107 ? 1.814 1.142 -16.759 1.00 94.00 107 THR A CA 1
ATOM 826 C C . THR A 1 107 ? 2.864 1.254 -15.650 1.00 94.00 107 THR A C 1
ATOM 828 O O . THR A 1 107 ? 2.949 2.271 -14.959 1.00 94.00 107 THR A O 1
ATOM 831 N N . ILE A 1 108 ? 3.724 0.241 -15.496 1.00 94.19 108 ILE A N 1
ATOM 832 C CA . ILE A 1 108 ? 4.878 0.331 -14.580 1.00 94.19 108 ILE A CA 1
ATOM 833 C C . ILE A 1 108 ? 5.766 1.545 -14.906 1.00 94.19 108 ILE A C 1
ATOM 835 O O . ILE A 1 108 ? 6.288 2.182 -13.997 1.00 94.19 108 ILE A O 1
ATOM 839 N N . ASP A 1 109 ? 5.946 1.899 -16.183 1.00 93.69 109 ASP A N 1
ATOM 840 C CA . ASP A 1 109 ? 6.829 3.013 -16.559 1.00 93.69 109 ASP A CA 1
ATOM 841 C C . ASP A 1 109 ? 6.261 4.375 -16.134 1.00 93.69 109 ASP A C 1
ATOM 843 O O . ASP A 1 109 ? 7.008 5.247 -15.684 1.00 93.69 109 ASP A O 1
ATOM 847 N N . ASP A 1 110 ? 4.934 4.522 -16.192 1.00 95.06 110 ASP A N 1
ATOM 848 C CA . ASP A 1 110 ? 4.226 5.752 -15.826 1.00 95.06 110 ASP A CA 1
ATOM 849 C C . ASP A 1 110 ? 4.370 6.103 -14.339 1.00 95.06 110 ASP A C 1
ATOM 851 O O . ASP A 1 110 ? 4.223 7.270 -13.967 1.00 95.06 110 ASP A O 1
ATOM 855 N N . LEU A 1 111 ? 4.722 5.129 -13.488 1.00 95.38 111 LEU A N 1
ATOM 856 C CA . LEU A 1 111 ? 4.979 5.331 -12.058 1.00 95.38 111 LEU A CA 1
ATOM 857 C C . LEU A 1 111 ? 6.050 6.400 -11.794 1.00 95.38 111 LEU A C 1
ATOM 859 O O . LEU A 1 111 ? 5.999 7.094 -10.778 1.00 95.38 111 LEU A O 1
ATOM 863 N N . LYS A 1 112 ? 6.982 6.608 -12.732 1.00 96.38 112 LYS A N 1
ATOM 864 C CA . LYS A 1 112 ? 8.035 7.636 -12.635 1.00 96.38 112 LYS A CA 1
ATOM 865 C C . LYS A 1 112 ? 7.475 9.055 -12.494 1.00 96.38 112 LYS A C 1
ATOM 867 O O . LYS A 1 112 ? 8.160 9.928 -11.974 1.00 96.38 112 LYS A O 1
ATOM 872 N N . ASN A 1 113 ? 6.231 9.282 -12.913 1.00 97.00 113 ASN A N 1
ATOM 873 C CA . ASN A 1 113 ? 5.567 10.581 -12.817 1.00 97.00 113 ASN A CA 1
ATOM 874 C C . ASN A 1 113 ? 4.927 10.842 -11.440 1.00 97.00 113 ASN A C 1
ATOM 876 O O . ASN A 1 113 ? 4.449 11.946 -11.193 1.00 97.00 113 ASN A O 1
ATOM 880 N N . TYR A 1 114 ? 4.925 9.848 -10.545 1.00 96.81 114 TYR A N 1
ATOM 881 C CA . TYR A 1 114 ? 4.189 9.867 -9.276 1.00 96.81 114 TYR A CA 1
ATOM 882 C C . TYR A 1 114 ? 5.080 9.566 -8.061 1.00 96.81 114 TYR A C 1
ATOM 884 O O . TYR A 1 114 ? 4.590 9.105 -7.032 1.00 96.81 114 TYR A O 1
ATOM 892 N N . LEU A 1 115 ? 6.395 9.815 -8.143 1.00 96.75 115 LEU A N 1
ATOM 893 C CA . LEU A 1 115 ? 7.341 9.477 -7.064 1.00 96.75 115 LEU A CA 1
ATOM 894 C C . LEU A 1 115 ? 6.928 10.004 -5.672 1.00 96.75 115 LEU A C 1
ATOM 896 O O . LEU A 1 115 ? 7.025 9.234 -4.712 1.00 96.75 115 LEU A O 1
ATOM 900 N N . PRO A 1 116 ? 6.429 11.250 -5.511 1.00 96.50 116 PRO A N 1
ATOM 901 C CA . PRO A 1 116 ? 5.973 11.729 -4.206 1.00 96.50 116 PRO A CA 1
ATOM 902 C C . PRO A 1 116 ? 4.813 10.901 -3.634 1.00 96.50 116 PRO A C 1
ATOM 904 O O . PRO A 1 116 ? 4.849 10.508 -2.468 1.00 96.50 116 PRO A O 1
ATOM 907 N N . GLN A 1 117 ? 3.810 10.583 -4.454 1.00 96.12 117 GLN A N 1
ATOM 908 C CA . GLN A 1 117 ? 2.652 9.776 -4.061 1.00 96.12 117 GLN A CA 1
ATOM 909 C C . GLN A 1 117 ? 3.051 8.323 -3.800 1.00 96.12 117 GLN A C 1
ATOM 911 O O . GLN A 1 117 ? 2.566 7.709 -2.848 1.00 96.12 117 GLN A O 1
ATOM 916 N N . ILE A 1 118 ? 3.989 7.787 -4.583 1.00 96.69 118 ILE A N 1
ATOM 917 C CA . ILE A 1 118 ? 4.556 6.452 -4.381 1.00 96.69 118 ILE A CA 1
ATOM 918 C C . ILE A 1 118 ? 5.216 6.363 -3.009 1.00 96.69 118 ILE A C 1
ATOM 920 O O . ILE A 1 118 ? 4.933 5.421 -2.276 1.00 96.69 118 ILE A O 1
ATOM 924 N N . ARG A 1 119 ? 6.022 7.353 -2.597 1.00 97.31 119 ARG A N 1
ATOM 925 C CA . ARG A 1 119 ? 6.620 7.371 -1.246 1.00 97.31 119 ARG A CA 1
ATOM 926 C C . ARG A 1 119 ? 5.556 7.296 -0.156 1.00 97.31 119 ARG A C 1
ATOM 928 O O . ARG A 1 119 ? 5.679 6.490 0.762 1.00 97.31 119 ARG A O 1
ATOM 935 N N . LEU A 1 120 ? 4.496 8.095 -0.274 1.00 97.56 120 LEU A N 1
ATOM 936 C CA . LEU A 1 120 ? 3.390 8.072 0.685 1.00 97.56 120 LEU A CA 1
ATOM 937 C C . LEU A 1 120 ? 2.675 6.716 0.690 1.00 97.56 120 LEU A C 1
ATOM 939 O O . LEU A 1 120 ? 2.412 6.173 1.759 1.00 97.56 120 LEU A O 1
ATOM 943 N N . SER A 1 121 ? 2.416 6.145 -0.486 1.00 96.50 121 SER A N 1
ATOM 944 C CA . SER A 1 121 ? 1.775 4.833 -0.632 1.00 96.50 121 SER A CA 1
ATOM 945 C C . SER A 1 121 ? 2.624 3.735 0.017 1.00 96.50 121 SER A C 1
ATOM 947 O O . SER A 1 121 ? 2.126 2.930 0.802 1.00 96.50 121 SER A O 1
ATOM 949 N N . LEU A 1 122 ? 3.933 3.734 -0.240 1.00 96.31 122 LEU A N 1
ATOM 950 C CA . LEU A 1 122 ? 4.886 2.799 0.352 1.00 96.31 122 LEU A CA 1
ATOM 951 C C . LEU A 1 122 ? 4.881 2.882 1.886 1.00 96.31 122 LEU A C 1
ATOM 953 O O . LEU A 1 122 ? 4.794 1.859 2.561 1.00 96.31 122 LEU A O 1
ATOM 957 N N . ILE A 1 123 ? 4.912 4.089 2.450 1.00 97.44 123 ILE A N 1
ATOM 958 C CA . ILE A 1 123 ? 4.924 4.283 3.906 1.00 97.44 123 ILE A CA 1
ATOM 959 C C . ILE A 1 123 ? 3.586 3.875 4.529 1.00 97.44 123 ILE A C 1
ATOM 961 O O . ILE A 1 123 ? 3.549 3.074 5.458 1.00 97.44 123 ILE A O 1
ATOM 965 N N . TYR A 1 124 ? 2.479 4.424 4.030 1.00 96.75 124 TYR A N 1
ATOM 966 C CA . TYR A 1 124 ? 1.195 4.358 4.726 1.00 96.75 124 TYR A CA 1
ATOM 967 C C . TYR A 1 124 ? 0.314 3.189 4.294 1.00 96.75 124 TYR A C 1
ATOM 969 O O . TYR A 1 124 ? -0.404 2.627 5.122 1.00 96.75 124 TYR A O 1
ATOM 977 N N . VAL A 1 125 ? 0.356 2.797 3.021 1.00 94.69 125 VAL A N 1
ATOM 978 C CA . VAL A 1 125 ? -0.456 1.686 2.510 1.00 94.69 125 VAL A CA 1
ATOM 979 C C . VAL A 1 125 ? 0.275 0.358 2.681 1.00 94.69 125 VAL A C 1
ATOM 981 O O . VAL A 1 125 ? -0.314 -0.587 3.202 1.00 94.69 125 VAL A O 1
ATOM 984 N N . TYR A 1 126 ? 1.564 0.305 2.333 1.00 93.62 126 TYR A N 1
ATOM 985 C CA . TYR A 1 126 ? 2.385 -0.913 2.433 1.00 93.62 126 TYR A CA 1
ATOM 986 C C . TYR A 1 126 ? 3.118 -1.090 3.771 1.00 93.62 126 TYR A C 1
ATOM 988 O O . TYR A 1 126 ? 3.813 -2.099 3.945 1.00 93.62 126 TYR A O 1
ATOM 996 N N . ASP A 1 127 ? 2.931 -0.152 4.707 1.00 93.38 127 ASP A N 1
ATOM 997 C CA . ASP A 1 127 ? 3.507 -0.158 6.058 1.00 93.38 127 ASP A CA 1
ATOM 998 C C . ASP A 1 127 ? 5.045 -0.213 6.067 1.00 93.38 127 ASP A C 1
ATOM 1000 O O . ASP A 1 127 ? 5.655 -0.873 6.913 1.00 93.38 127 ASP A O 1
ATOM 1004 N N . LEU A 1 128 ? 5.697 0.454 5.108 1.00 95.88 128 LEU A N 1
ATOM 1005 C CA . LEU A 1 128 ? 7.155 0.554 5.102 1.00 95.88 128 LEU A CA 1
ATOM 1006 C C . LEU A 1 128 ? 7.652 1.563 6.137 1.00 95.88 128 LEU A C 1
ATOM 1008 O O . LEU A 1 128 ? 7.020 2.583 6.409 1.00 95.88 128 LEU A O 1
ATOM 1012 N N . ASN A 1 129 ? 8.841 1.298 6.682 1.00 96.06 129 ASN A N 1
ATOM 1013 C CA . ASN A 1 129 ? 9.503 2.227 7.589 1.00 96.06 129 ASN A CA 1
ATOM 1014 C C . ASN A 1 129 ? 9.739 3.576 6.881 1.00 96.06 129 ASN A C 1
ATOM 1016 O O . ASN A 1 129 ? 10.377 3.634 5.827 1.00 96.06 129 ASN A O 1
ATOM 1020 N N . SER A 1 130 ? 9.234 4.659 7.477 1.00 96.50 130 SER A N 1
ATOM 1021 C CA . SER A 1 130 ? 9.306 6.002 6.899 1.00 96.50 130 SER A CA 1
ATOM 1022 C C . SER A 1 130 ? 10.733 6.486 6.693 1.00 96.50 130 SER A C 1
ATOM 1024 O O . SER A 1 130 ? 11.007 7.125 5.684 1.00 96.50 130 SER A O 1
ATOM 1026 N N . ASP A 1 131 ? 11.648 6.170 7.608 1.00 95.62 131 ASP A N 1
ATOM 1027 C CA . ASP A 1 131 ? 13.043 6.603 7.515 1.00 95.62 131 ASP A CA 1
ATOM 1028 C C . ASP A 1 131 ? 13.738 5.895 6.354 1.00 95.62 131 ASP A C 1
ATOM 1030 O O . ASP A 1 131 ? 14.485 6.519 5.606 1.00 95.62 131 ASP A O 1
ATOM 1034 N N . VAL A 1 132 ? 13.443 4.609 6.148 1.00 94.38 132 VAL A N 1
ATOM 1035 C CA . VAL A 1 132 ? 13.951 3.853 4.996 1.00 94.38 132 VAL A CA 1
ATOM 1036 C C . VAL A 1 132 ? 13.466 4.484 3.695 1.00 94.38 132 VAL A C 1
ATOM 1038 O O . VAL A 1 132 ? 14.287 4.850 2.858 1.00 94.38 132 VAL A O 1
ATOM 1041 N N . VAL A 1 133 ? 12.150 4.662 3.535 1.00 96.44 133 VAL A N 1
ATOM 1042 C CA . VAL A 1 133 ? 11.571 5.178 2.284 1.00 96.44 133 VAL A CA 1
ATOM 1043 C C . VAL A 1 133 ? 12.001 6.619 2.018 1.00 96.44 133 VAL A C 1
ATOM 1045 O O . VAL A 1 133 ? 12.349 6.945 0.886 1.00 96.44 133 VAL A O 1
ATOM 1048 N N . ASN A 1 134 ? 12.018 7.486 3.032 1.00 94.88 134 ASN A N 1
ATOM 1049 C CA . ASN A 1 134 ? 12.391 8.894 2.868 1.00 94.88 134 ASN A CA 1
ATOM 1050 C C . ASN A 1 134 ? 13.878 9.085 2.543 1.00 94.88 134 ASN A C 1
ATOM 1052 O O . ASN A 1 134 ? 14.223 10.072 1.900 1.00 94.88 134 ASN A O 1
ATOM 1056 N N . ASN A 1 135 ? 14.743 8.146 2.935 1.00 93.38 135 ASN A N 1
ATOM 1057 C CA . ASN A 1 135 ? 16.169 8.186 2.606 1.00 93.38 135 ASN A CA 1
ATOM 1058 C C . ASN A 1 135 ? 16.497 7.630 1.209 1.00 93.38 135 ASN A C 1
ATOM 1060 O O . ASN A 1 135 ? 17.625 7.793 0.745 1.00 93.38 135 ASN A O 1
ATOM 1064 N N . LEU A 1 136 ? 15.547 6.995 0.512 1.00 93.94 136 LEU A N 1
ATOM 1065 C CA . LEU A 1 136 ? 15.741 6.629 -0.895 1.00 93.94 136 LEU A CA 1
ATOM 1066 C C . LEU A 1 136 ? 15.800 7.895 -1.744 1.00 93.94 136 LEU A C 1
ATOM 1068 O O . LEU A 1 136 ? 14.944 8.766 -1.600 1.00 93.94 136 LEU A O 1
ATOM 1072 N N . SER A 1 137 ? 16.758 7.994 -2.662 1.00 94.62 137 SER A N 1
ATOM 1073 C CA . SER A 1 137 ? 16.766 9.082 -3.645 1.00 94.62 137 SER A CA 1
ATOM 1074 C C . SER A 1 137 ? 15.666 8.876 -4.694 1.00 94.62 137 SER A C 1
ATOM 1076 O O . SER A 1 137 ? 15.198 7.754 -4.898 1.00 94.62 137 SER A O 1
ATOM 1078 N N . ASP A 1 138 ? 15.256 9.943 -5.384 1.00 95.75 138 ASP A N 1
ATOM 1079 C CA . ASP A 1 138 ? 14.311 9.813 -6.505 1.00 95.75 138 ASP A CA 1
ATOM 1080 C C . ASP A 1 138 ? 14.884 8.923 -7.616 1.00 95.75 138 ASP A C 1
ATOM 1082 O O . ASP A 1 138 ? 14.156 8.117 -8.190 1.00 95.75 138 ASP A O 1
ATOM 1086 N N . GLN A 1 139 ? 16.200 8.985 -7.850 1.00 94.56 139 GLN A N 1
ATOM 1087 C CA . GLN A 1 139 ? 16.872 8.104 -8.803 1.00 94.56 139 GLN A CA 1
ATOM 1088 C C . GLN A 1 139 ? 16.776 6.633 -8.378 1.00 94.56 139 GLN A C 1
ATOM 1090 O O . GLN A 1 139 ? 16.416 5.791 -9.190 1.00 94.56 139 GLN A O 1
ATOM 1095 N N 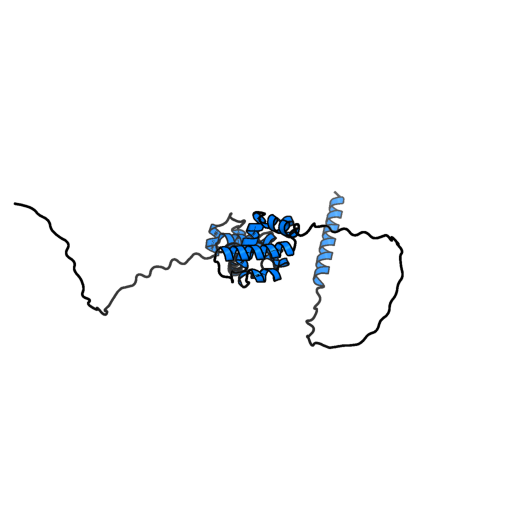. THR A 1 140 ? 16.987 6.327 -7.095 1.00 94.44 140 THR A N 1
ATOM 1096 C CA . THR A 1 140 ? 16.838 4.961 -6.565 1.00 94.44 140 THR A CA 1
ATOM 1097 C C . THR A 1 140 ? 15.412 4.434 -6.763 1.00 94.44 140 THR A C 1
ATOM 1099 O O . THR A 1 140 ? 15.228 3.263 -7.087 1.00 94.44 140 THR A O 1
ATOM 1102 N N . LEU A 1 141 ? 14.387 5.282 -6.603 1.00 95.94 141 LEU A N 1
ATOM 1103 C CA . LEU A 1 141 ? 13.000 4.892 -6.882 1.00 95.94 141 LEU A CA 1
ATOM 1104 C C . LEU A 1 141 ? 12.761 4.630 -8.374 1.00 95.94 141 LEU A C 1
ATOM 1106 O O . LEU A 1 141 ? 12.100 3.653 -8.720 1.00 95.94 141 LEU A O 1
ATOM 1110 N N . VAL A 1 142 ? 13.313 5.464 -9.258 1.00 96.38 142 VAL A N 1
ATOM 1111 C CA . VAL A 1 142 ? 13.246 5.261 -10.716 1.00 96.38 142 VAL A CA 1
ATOM 1112 C C . VAL A 1 142 ? 13.935 3.961 -11.125 1.00 96.38 142 VAL A C 1
ATOM 1114 O O . VAL A 1 142 ? 13.404 3.206 -11.942 1.00 96.38 142 VAL A O 1
ATOM 1117 N N . ASP A 1 143 ? 15.092 3.670 -10.544 1.00 95.19 143 ASP A N 1
ATOM 1118 C CA . ASP A 1 143 ? 15.839 2.452 -10.829 1.00 95.19 143 ASP A CA 1
ATOM 1119 C C . ASP A 1 143 ? 15.096 1.208 -10.330 1.00 95.19 143 ASP A C 1
ATOM 1121 O O . ASP A 1 143 ? 15.040 0.206 -11.042 1.00 95.19 143 ASP A O 1
ATOM 1125 N N . LEU A 1 144 ? 14.434 1.291 -9.169 1.00 95.69 144 LEU A N 1
ATOM 1126 C CA . LEU A 1 144 ? 13.535 0.240 -8.687 1.00 95.69 144 LEU A CA 1
ATOM 1127 C C . LEU A 1 144 ? 12.376 -0.018 -9.653 1.00 95.69 144 LEU A C 1
ATOM 1129 O O . LEU A 1 144 ? 12.090 -1.174 -9.961 1.00 95.69 144 LEU A O 1
ATOM 1133 N N . ILE A 1 145 ? 11.740 1.037 -10.172 1.00 95.69 145 ILE A N 1
ATOM 1134 C CA . ILE A 1 145 ? 10.681 0.914 -11.187 1.00 95.69 145 ILE A CA 1
ATOM 1135 C C . ILE A 1 145 ? 11.213 0.182 -12.428 1.00 95.69 145 ILE A C 1
ATOM 1137 O O . ILE A 1 145 ? 10.570 -0.738 -12.939 1.00 95.69 145 ILE A O 1
ATOM 1141 N N . ASN A 1 146 ? 12.404 0.556 -12.905 1.00 94.31 146 ASN A N 1
ATOM 1142 C CA . ASN A 1 146 ? 13.030 -0.080 -14.064 1.00 94.31 146 ASN A CA 1
ATOM 1143 C C . ASN A 1 146 ? 13.368 -1.552 -13.803 1.00 94.31 146 ASN A C 1
ATOM 1145 O O . ASN A 1 146 ? 13.119 -2.395 -14.663 1.00 94.31 146 ASN A O 1
ATOM 1149 N N . GLN A 1 147 ? 13.905 -1.873 -12.626 1.00 93.31 147 GLN A N 1
ATOM 1150 C CA . GLN A 1 147 ? 14.223 -3.247 -12.255 1.00 93.31 147 GLN A CA 1
ATOM 1151 C C . GLN A 1 147 ? 12.958 -4.105 -12.199 1.00 93.31 147 GLN A C 1
ATOM 1153 O O . GLN A 1 147 ? 12.921 -5.172 -12.801 1.00 93.31 147 GLN A O 1
ATOM 1158 N N . VAL A 1 148 ? 11.895 -3.614 -11.556 1.00 93.88 148 VAL A N 1
ATOM 1159 C CA . VAL A 1 148 ? 10.599 -4.303 -11.510 1.00 93.88 148 VAL A CA 1
ATOM 1160 C C . VAL A 1 148 ? 10.071 -4.556 -12.924 1.00 93.88 148 VAL A C 1
ATOM 1162 O O . VAL A 1 148 ? 9.681 -5.675 -13.245 1.00 93.88 148 VAL A O 1
ATOM 1165 N N . LYS A 1 149 ? 10.126 -3.556 -13.810 1.00 92.31 149 LYS A N 1
ATOM 1166 C CA . LYS A 1 149 ? 9.733 -3.711 -15.220 1.00 92.31 149 LYS A CA 1
ATOM 1167 C C . LYS A 1 149 ? 10.515 -4.828 -15.924 1.00 92.31 149 LYS A C 1
ATOM 1169 O O . LYS A 1 149 ? 9.923 -5.621 -16.654 1.00 92.31 149 LYS A O 1
ATOM 1174 N N . VAL A 1 150 ? 11.828 -4.904 -15.700 1.00 91.31 150 VAL A N 1
ATOM 1175 C CA . VAL A 1 150 ? 12.690 -5.966 -16.245 1.00 91.31 150 VAL A CA 1
ATOM 1176 C C . VAL A 1 150 ? 12.330 -7.333 -15.657 1.00 91.31 150 VAL A C 1
ATOM 1178 O O . VAL A 1 150 ? 12.217 -8.299 -16.408 1.00 91.31 150 VAL A O 1
ATOM 1181 N N . ASP A 1 151 ? 12.090 -7.422 -14.348 1.00 91.31 151 ASP A N 1
ATOM 1182 C CA . ASP A 1 151 ? 11.717 -8.670 -13.673 1.00 91.31 151 ASP A CA 1
ATOM 1183 C C . ASP A 1 151 ? 10.403 -9.246 -14.223 1.00 91.31 151 ASP A C 1
ATOM 1185 O O . ASP A 1 151 ? 10.302 -10.456 -14.442 1.00 91.31 151 ASP A O 1
ATOM 1189 N N . TYR A 1 152 ? 9.410 -8.392 -14.494 1.00 91.62 152 TYR A N 1
ATOM 1190 C CA . TYR A 1 152 ? 8.158 -8.802 -15.138 1.00 91.62 152 TYR A CA 1
ATOM 1191 C C . TYR A 1 152 ? 8.383 -9.264 -16.585 1.00 91.62 152 TYR A C 1
ATOM 1193 O O . TYR A 1 152 ? 7.864 -10.310 -16.981 1.00 91.62 152 TYR A O 1
ATOM 1201 N N . ALA A 1 153 ? 9.202 -8.548 -17.361 1.00 88.31 153 ALA A N 1
ATOM 1202 C CA . ALA A 1 153 ? 9.533 -8.946 -18.730 1.00 88.31 153 ALA A CA 1
ATOM 1203 C C . ALA A 1 153 ? 10.240 -10.315 -18.782 1.00 88.31 153 ALA A C 1
ATOM 1205 O O . ALA A 1 153 ? 9.893 -11.160 -19.606 1.00 88.31 153 ALA A O 1
ATOM 1206 N N . ASN A 1 154 ? 11.174 -10.577 -17.861 1.00 91.00 154 ASN A N 1
ATOM 1207 C CA . ASN A 1 154 ? 11.891 -11.855 -17.759 1.00 91.00 154 ASN A CA 1
ATOM 1208 C C . ASN A 1 154 ? 10.978 -13.034 -17.389 1.00 91.00 154 ASN A C 1
ATOM 1210 O O . ASN A 1 154 ? 11.279 -14.183 -17.704 1.00 91.00 154 ASN A O 1
ATOM 1214 N N . GLN A 1 155 ? 9.854 -12.751 -16.735 1.00 90.69 155 GLN A N 1
ATOM 1215 C CA . GLN A 1 155 ? 8.820 -13.728 -16.402 1.00 90.69 155 GLN A CA 1
ATOM 1216 C C . GLN A 1 155 ? 7.778 -13.906 -17.525 1.00 90.69 155 GLN A C 1
ATOM 1218 O O . GLN A 1 155 ? 6.783 -14.599 -17.327 1.00 90.69 155 GLN A O 1
ATOM 1223 N N . ASN A 1 156 ? 8.005 -13.321 -18.709 1.00 87.56 156 ASN A N 1
ATOM 1224 C CA . ASN A 1 156 ? 7.082 -13.313 -19.850 1.00 87.56 156 ASN A CA 1
ATOM 1225 C C . ASN A 1 156 ? 5.715 -12.670 -19.551 1.00 87.56 156 ASN A C 1
ATOM 1227 O O . ASN A 1 156 ? 4.723 -12.999 -20.206 1.00 87.56 156 ASN A O 1
ATOM 1231 N N . TYR A 1 157 ? 5.643 -11.746 -18.587 1.00 86.38 157 TYR A N 1
ATOM 1232 C CA . TYR A 1 157 ? 4.460 -10.899 -18.445 1.00 86.38 157 TYR A CA 1
ATOM 1233 C C . TYR A 1 157 ? 4.381 -9.893 -19.602 1.00 86.38 157 TYR A C 1
ATOM 1235 O O . TYR A 1 157 ? 5.412 -9.501 -20.160 1.00 86.38 157 TYR A O 1
ATOM 1243 N N . PRO A 1 158 ? 3.167 -9.466 -19.985 1.00 79.50 158 PRO A N 1
ATOM 1244 C CA . PRO A 1 158 ? 2.992 -8.526 -21.083 1.00 79.50 158 PRO A CA 1
ATOM 1245 C C . PRO A 1 158 ? 3.566 -7.145 -20.723 1.00 79.50 158 PRO A C 1
ATOM 1247 O O . PRO A 1 158 ? 3.674 -6.784 -19.558 1.00 79.50 158 PRO A O 1
ATOM 1250 N N . SER A 1 159 ? 3.967 -6.352 -21.719 1.00 69.94 159 SER A N 1
ATOM 1251 C CA . SER A 1 159 ? 4.660 -5.068 -21.494 1.00 69.94 159 SER A CA 1
ATOM 1252 C C . SER A 1 159 ? 3.803 -3.985 -20.825 1.00 69.94 159 SER A C 1
ATOM 1254 O O . SER A 1 159 ? 4.335 -2.969 -20.384 1.00 69.94 159 SER A O 1
ATOM 1256 N N . ASP A 1 160 ? 2.490 -4.186 -20.779 1.00 77.75 160 ASP A N 1
ATOM 1257 C CA . ASP A 1 160 ? 1.472 -3.313 -20.199 1.00 77.75 160 ASP A CA 1
ATOM 1258 C C . ASP A 1 160 ? 1.038 -3.768 -18.794 1.00 77.75 160 ASP A C 1
ATOM 1260 O O . ASP A 1 160 ? -0.084 -3.486 -18.371 1.00 77.75 160 ASP A O 1
ATOM 1264 N N . VAL A 1 161 ? 1.922 -4.450 -18.045 1.00 86.00 161 VAL A N 1
ATOM 1265 C CA . VAL A 1 161 ? 1.667 -4.744 -16.627 1.00 86.00 161 VAL A CA 1
ATOM 1266 C C . VAL A 1 161 ? 1.258 -3.458 -15.905 1.00 86.00 161 VAL A C 1
ATOM 1268 O O . VAL A 1 161 ? 1.904 -2.410 -16.025 1.00 86.00 161 VAL A O 1
ATOM 1271 N N . ARG A 1 162 ? 0.162 -3.564 -15.153 1.00 90.38 162 ARG A N 1
ATOM 1272 C CA . ARG A 1 162 ? -0.444 -2.446 -14.434 1.00 90.38 162 ARG A CA 1
ATOM 1273 C C . ARG A 1 162 ? 0.476 -1.944 -13.318 1.00 90.38 162 ARG A C 1
ATOM 1275 O O . ARG A 1 162 ? 1.215 -2.708 -12.693 1.00 90.38 162 ARG A O 1
ATOM 1282 N N . GLY A 1 163 ? 0.426 -0.639 -13.073 1.00 90.69 163 GLY A N 1
ATOM 1283 C CA . GLY A 1 163 ? 1.280 0.057 -12.118 1.00 90.69 163 GLY A CA 1
ATOM 1284 C C . GLY A 1 163 ? 1.041 -0.351 -10.664 1.00 90.69 163 GLY A C 1
ATOM 1285 O O . GLY A 1 163 ? 1.977 -0.300 -9.872 1.00 90.69 163 GLY A O 1
ATOM 1286 N N . ASP A 1 164 ? -0.157 -0.822 -10.311 1.00 90.56 164 ASP A N 1
ATOM 1287 C CA . ASP A 1 164 ? -0.460 -1.379 -8.986 1.00 90.56 164 ASP A CA 1
ATOM 1288 C C . ASP A 1 164 ? 0.389 -2.626 -8.675 1.00 90.56 164 ASP A C 1
ATOM 1290 O O . ASP A 1 164 ? 0.988 -2.713 -7.601 1.00 90.56 164 ASP A O 1
ATOM 1294 N N . TYR A 1 165 ? 0.559 -3.533 -9.642 1.00 90.50 165 TYR A N 1
ATOM 1295 C CA . TYR A 1 165 ? 1.490 -4.665 -9.521 1.00 90.50 165 TYR A CA 1
ATOM 1296 C C . TYR A 1 165 ? 2.954 -4.226 -9.446 1.00 90.50 165 TYR A C 1
ATOM 1298 O O . TYR A 1 165 ? 3.753 -4.828 -8.722 1.00 90.50 165 TYR A O 1
ATOM 1306 N N . GLY A 1 166 ? 3.311 -3.172 -10.185 1.00 92.75 166 GLY A N 1
ATOM 1307 C CA . GLY A 1 166 ? 4.636 -2.565 -10.111 1.00 92.75 166 GLY A CA 1
ATOM 1308 C C . GLY A 1 166 ? 4.935 -2.025 -8.714 1.00 92.75 166 GLY A C 1
ATOM 1309 O O . GLY A 1 166 ? 5.970 -2.338 -8.131 1.00 92.75 166 GLY A O 1
ATOM 1310 N N . LEU A 1 167 ? 3.995 -1.271 -8.146 1.00 94.31 167 LEU A N 1
ATOM 1311 C CA . LEU A 1 167 ? 4.113 -0.670 -6.823 1.00 94.31 167 LEU A CA 1
ATOM 1312 C C . LEU A 1 167 ? 4.196 -1.725 -5.710 1.00 94.31 167 LEU A C 1
ATOM 1314 O O . LEU A 1 167 ? 5.017 -1.585 -4.803 1.00 94.31 167 LEU A O 1
ATOM 1318 N N . ALA A 1 168 ? 3.403 -2.796 -5.797 1.00 92.75 168 ALA A N 1
ATOM 1319 C CA . ALA A 1 168 ? 3.481 -3.912 -4.856 1.00 92.75 168 ALA A CA 1
ATOM 1320 C C . ALA A 1 168 ? 4.860 -4.595 -4.902 1.00 92.75 168 ALA A C 1
ATOM 1322 O O . ALA A 1 168 ? 5.499 -4.779 -3.865 1.00 92.75 168 ALA A O 1
ATOM 1323 N N . ALA A 1 169 ? 5.374 -4.874 -6.104 1.00 93.31 169 ALA A N 1
ATOM 1324 C CA . ALA A 1 169 ? 6.701 -5.463 -6.277 1.00 93.31 169 ALA A CA 1
ATOM 1325 C C . ALA A 1 169 ? 7.825 -4.541 -5.765 1.00 93.31 169 ALA A C 1
ATOM 1327 O O . ALA A 1 169 ? 8.787 -5.013 -5.154 1.00 93.31 169 ALA A O 1
ATOM 1328 N N . MET A 1 170 ? 7.700 -3.222 -5.956 1.00 94.75 170 MET A N 1
ATOM 1329 C CA . MET A 1 170 ? 8.618 -2.250 -5.352 1.00 94.75 170 MET A CA 1
ATOM 1330 C C . MET A 1 170 ? 8.591 -2.335 -3.823 1.00 94.75 170 MET A C 1
ATOM 1332 O O . MET A 1 170 ? 9.649 -2.343 -3.192 1.00 94.75 170 MET A O 1
ATOM 1336 N N . ALA A 1 171 ? 7.400 -2.412 -3.222 1.00 95.19 171 ALA A N 1
ATOM 1337 C CA . ALA A 1 171 ? 7.259 -2.519 -1.775 1.00 95.19 171 ALA A CA 1
ATOM 1338 C C . ALA A 1 171 ? 7.943 -3.782 -1.231 1.00 95.19 171 ALA A C 1
ATOM 1340 O O . ALA A 1 171 ? 8.657 -3.705 -0.229 1.00 95.19 171 ALA A O 1
ATOM 1341 N N . ASP A 1 172 ? 7.788 -4.918 -1.911 1.00 93.81 172 ASP A N 1
ATOM 1342 C CA . ASP A 1 172 ? 8.422 -6.180 -1.524 1.00 93.81 172 ASP A CA 1
ATOM 1343 C C . ASP A 1 172 ? 9.950 -6.118 -1.627 1.00 93.81 172 ASP A C 1
ATOM 1345 O O . ASP A 1 172 ? 10.645 -6.524 -0.692 1.00 93.81 172 ASP A O 1
ATOM 1349 N N . LYS A 1 173 ? 10.492 -5.522 -2.697 1.00 93.81 173 LYS A N 1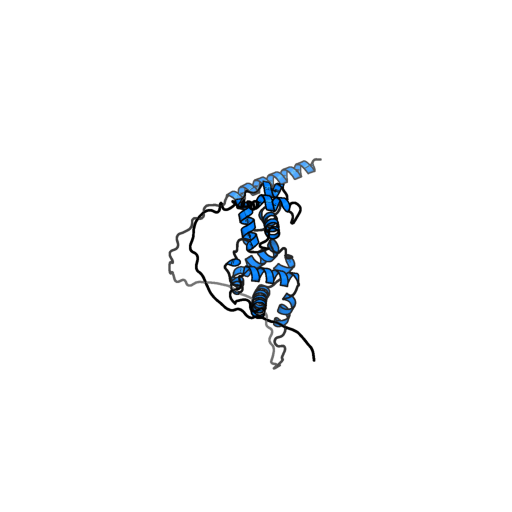
ATOM 1350 C CA . LYS A 1 173 ? 11.942 -5.302 -2.836 1.00 93.81 173 LYS A CA 1
ATOM 1351 C C . LYS A 1 173 ? 12.506 -4.417 -1.730 1.00 93.81 173 LYS A C 1
ATOM 1353 O O . LYS A 1 173 ? 13.575 -4.711 -1.196 1.00 93.81 173 LYS A O 1
ATOM 1358 N N . ILE A 1 174 ? 11.791 -3.357 -1.345 1.00 94.94 174 ILE A N 1
ATOM 1359 C CA . ILE A 1 174 ? 12.222 -2.483 -0.245 1.00 94.94 174 ILE A CA 1
ATOM 1360 C C . ILE A 1 174 ? 12.177 -3.233 1.092 1.00 94.94 174 ILE A C 1
ATOM 1362 O O . ILE A 1 174 ? 13.143 -3.161 1.850 1.00 94.94 174 ILE A O 1
ATOM 1366 N N . LYS A 1 175 ? 11.121 -4.015 1.366 1.00 93.31 175 LYS A N 1
ATOM 1367 C CA . LYS A 1 175 ? 11.042 -4.869 2.572 1.00 93.31 175 LYS A CA 1
ATOM 1368 C C . LYS A 1 175 ? 12.185 -5.878 2.641 1.00 93.31 175 LYS A C 1
ATOM 1370 O O . LYS A 1 175 ? 12.719 -6.115 3.721 1.00 93.31 175 LYS A O 1
ATOM 1375 N N . ALA A 1 176 ? 12.554 -6.456 1.501 1.00 92.25 176 ALA A N 1
ATOM 1376 C CA . ALA A 1 176 ? 13.643 -7.419 1.385 1.00 92.25 176 ALA A CA 1
ATOM 1377 C C . ALA A 1 176 ? 15.042 -6.776 1.353 1.00 92.25 176 ALA A C 1
ATOM 1379 O O . ALA A 1 176 ? 16.037 -7.496 1.367 1.00 92.25 176 ALA A O 1
ATOM 1380 N N . ASN A 1 177 ? 15.136 -5.440 1.318 1.00 88.44 177 ASN A N 1
ATOM 1381 C CA . ASN A 1 177 ? 16.386 -4.697 1.133 1.00 88.44 177 ASN A CA 1
ATOM 1382 C C . ASN A 1 177 ? 17.135 -5.040 -0.184 1.00 88.44 177 ASN A C 1
ATOM 1384 O O . ASN A 1 177 ? 18.347 -4.838 -0.302 1.00 88.44 177 ASN A O 1
ATOM 1388 N N . ASP A 1 178 ? 16.399 -5.517 -1.195 1.00 85.00 178 ASP A N 1
ATOM 1389 C CA . ASP A 1 178 ? 16.881 -5.978 -2.515 1.00 85.00 178 ASP A CA 1
ATOM 1390 C C . ASP A 1 178 ? 17.145 -4.821 -3.508 1.00 85.00 178 ASP A C 1
ATOM 1392 O O . ASP A 1 178 ? 17.295 -5.000 -4.711 1.00 85.00 178 ASP A O 1
ATOM 1396 N N . TYR A 1 179 ? 17.203 -3.587 -3.010 1.00 78.44 179 TYR A N 1
ATOM 1397 C CA . TYR A 1 179 ? 17.488 -2.381 -3.799 1.00 78.44 179 TYR A CA 1
ATOM 1398 C C . TYR A 1 179 ? 18.898 -1.831 -3.545 1.00 78.44 179 TYR A C 1
ATOM 1400 O O . TYR A 1 179 ? 19.321 -0.848 -4.147 1.00 78.44 179 TYR A O 1
ATOM 1408 N N . THR A 1 180 ? 19.647 -2.445 -2.630 1.00 73.19 180 THR A N 1
ATOM 1409 C CA . THR A 1 180 ? 20.990 -1.990 -2.238 1.00 73.19 180 THR A CA 1
ATOM 1410 C C . THR A 1 180 ? 22.041 -2.229 -3.324 1.00 73.19 180 THR A C 1
ATOM 1412 O O . THR A 1 180 ? 22.986 -1.450 -3.440 1.00 73.19 180 THR A O 1
ATOM 1415 N N . SER A 1 181 ? 21.846 -3.249 -4.163 1.00 65.38 181 SER A N 1
ATOM 1416 C CA . SER A 1 181 ? 22.674 -3.546 -5.341 1.00 65.38 181 SER A CA 1
ATOM 1417 C C . SER A 1 181 ? 22.545 -2.487 -6.442 1.00 65.38 181 SER A C 1
ATOM 1419 O O . SER A 1 181 ? 23.511 -2.227 -7.157 1.00 65.38 181 SER A O 1
ATOM 1421 N N . ILE A 1 182 ? 21.392 -1.814 -6.530 1.00 65.94 182 ILE A N 1
ATOM 1422 C CA . ILE A 1 182 ? 21.141 -0.713 -7.471 1.00 65.94 182 ILE A CA 1
ATOM 1423 C C . ILE A 1 182 ? 22.075 0.467 -7.175 1.00 65.94 182 ILE A C 1
ATOM 1425 O O . ILE A 1 182 ? 22.696 1.020 -8.080 1.00 65.94 182 ILE A O 1
ATOM 1429 N N . ASN A 1 183 ? 22.252 0.801 -5.893 1.00 52.97 183 ASN A N 1
ATOM 1430 C CA . ASN A 1 183 ? 23.107 1.913 -5.474 1.00 52.97 183 ASN A CA 1
ATOM 1431 C C . ASN A 1 183 ? 24.608 1.643 -5.703 1.00 52.97 183 ASN A C 1
ATOM 1433 O O . ASN A 1 183 ? 25.379 2.590 -5.810 1.00 52.97 183 ASN A O 1
ATOM 1437 N N . GLN A 1 184 ? 25.035 0.380 -5.829 1.00 48.56 184 GLN A N 1
ATOM 1438 C CA . GLN A 1 184 ? 26.444 0.040 -6.086 1.00 48.56 184 GLN A CA 1
ATOM 1439 C C . GLN A 1 184 ? 26.842 0.192 -7.562 1.00 48.56 184 GLN A C 1
ATOM 1441 O O . GLN A 1 184 ? 28.020 0.380 -7.865 1.00 48.56 184 GLN A O 1
ATOM 1446 N N . SER A 1 185 ? 25.882 0.163 -8.493 1.00 44.50 185 SER A N 1
ATOM 1447 C CA . SER A 1 185 ? 26.180 0.283 -9.927 1.00 44.50 185 SER A CA 1
ATOM 1448 C C . SER A 1 185 ? 26.461 1.724 -10.376 1.00 44.50 185 SER A C 1
ATOM 1450 O O . SER A 1 185 ? 27.016 1.914 -11.457 1.00 44.50 185 SER A O 1
ATOM 1452 N N . ALA A 1 186 ? 26.112 2.732 -9.568 1.00 44.47 186 ALA A N 1
ATOM 1453 C CA . ALA A 1 186 ? 26.399 4.140 -9.857 1.00 44.47 186 ALA A CA 1
ATOM 1454 C C . ALA A 1 186 ? 27.772 4.608 -9.327 1.00 44.47 186 ALA A C 1
ATOM 1456 O O . ALA A 1 186 ? 28.304 5.602 -9.814 1.00 44.47 186 ALA A O 1
ATOM 1457 N N . GLU A 1 187 ? 28.375 3.889 -8.372 1.00 41.38 187 GLU A N 1
ATOM 1458 C CA . GLU A 1 187 ? 29.687 4.228 -7.787 1.00 41.38 187 GLU A CA 1
ATOM 1459 C C . GLU A 1 187 ? 30.881 3.597 -8.524 1.00 41.38 187 GLU A C 1
ATOM 1461 O O . GLU A 1 187 ? 32.033 3.911 -8.228 1.00 41.38 187 GLU A O 1
ATOM 1466 N N . SER A 1 188 ? 30.636 2.736 -9.516 1.00 38.41 188 SER A N 1
ATOM 1467 C CA . SER A 1 188 ? 31.688 2.035 -10.261 1.00 38.41 188 SER A CA 1
ATOM 1468 C C . SER A 1 188 ? 31.728 2.429 -11.739 1.00 38.41 188 SER A C 1
ATOM 1470 O O . SER A 1 188 ? 31.684 1.587 -12.630 1.00 38.41 188 SER A O 1
ATOM 1472 N N . VAL A 1 189 ? 31.838 3.732 -12.020 1.00 40.88 189 VAL A N 1
ATOM 1473 C CA . VAL A 1 189 ? 32.333 4.207 -13.320 1.00 40.88 189 VAL A CA 1
ATOM 1474 C C . VAL A 1 189 ? 33.418 5.267 -13.113 1.00 40.88 189 VAL A C 1
ATOM 1476 O O . VAL A 1 189 ? 33.148 6.433 -12.851 1.00 40.88 189 VAL A O 1
ATOM 1479 N N . SER A 1 190 ? 34.654 4.809 -13.332 1.00 36.94 190 SER A N 1
ATOM 1480 C CA . SER A 1 190 ? 35.836 5.573 -13.747 1.00 36.94 190 SER A CA 1
ATOM 1481 C C . SER A 1 190 ? 36.627 6.350 -12.687 1.00 36.94 190 SER A C 1
ATOM 1483 O O . SER A 1 190 ? 36.758 7.572 -12.742 1.00 36.94 190 SER A O 1
ATOM 1485 N N . SER A 1 191 ? 37.328 5.596 -11.840 1.00 42.75 191 SER A N 1
ATOM 1486 C CA . SER A 1 191 ? 38.715 5.934 -11.506 1.00 42.75 191 SER A CA 1
ATOM 1487 C C . SER A 1 191 ? 39.607 5.460 -12.654 1.00 42.75 191 SER A C 1
ATOM 1489 O O . SER A 1 191 ? 39.917 4.278 -12.718 1.00 42.75 191 SER A O 1
ATOM 1491 N N . ASP A 1 192 ? 40.008 6.363 -13.549 1.00 36.62 192 ASP A N 1
ATOM 1492 C CA . ASP A 1 192 ? 41.269 6.197 -14.273 1.00 36.62 192 ASP A CA 1
ATOM 1493 C C . ASP A 1 192 ? 41.901 7.557 -14.588 1.00 36.62 192 ASP A C 1
ATOM 1495 O O . ASP A 1 192 ? 41.330 8.459 -15.201 1.00 36.62 192 ASP A O 1
ATOM 1499 N N . THR A 1 193 ? 43.105 7.686 -14.055 1.00 39.09 193 THR A N 1
ATOM 1500 C CA . THR A 1 193 ? 44.054 8.793 -14.078 1.00 39.09 193 THR A CA 1
ATOM 1501 C C . THR A 1 193 ? 44.518 9.185 -15.479 1.00 39.09 193 THR A C 1
ATOM 1503 O O . THR A 1 193 ? 44.928 8.331 -16.256 1.00 39.09 193 THR A O 1
ATOM 1506 N N . THR A 1 194 ? 44.686 10.486 -15.734 1.00 30.22 194 THR A N 1
ATOM 1507 C CA . THR A 1 194 ? 45.902 10.988 -16.402 1.00 30.22 194 THR A CA 1
ATOM 1508 C C . THR A 1 194 ? 46.242 12.378 -15.869 1.00 30.22 194 THR A C 1
ATOM 1510 O O . THR A 1 194 ? 45.548 13.359 -16.119 1.00 30.22 194 THR A O 1
ATOM 1513 N N . ASN A 1 195 ? 47.332 12.428 -15.105 1.00 36.34 195 ASN A N 1
ATOM 1514 C CA . ASN A 1 195 ? 48.005 13.642 -14.669 1.00 36.34 195 ASN A CA 1
ATOM 1515 C C . ASN A 1 195 ? 48.529 14.425 -15.877 1.00 36.34 195 ASN A C 1
ATOM 1517 O O . ASN A 1 195 ? 49.244 13.873 -16.711 1.00 36.34 195 ASN A O 1
ATOM 1521 N N . THR A 1 196 ? 48.311 15.735 -15.901 1.00 31.25 196 THR A N 1
ATOM 1522 C CA . THR A 1 196 ? 49.333 16.671 -16.380 1.00 31.25 196 THR A CA 1
ATOM 1523 C C . THR A 1 196 ? 49.237 17.938 -15.539 1.00 31.25 196 THR A C 1
ATOM 1525 O O . THR A 1 196 ? 48.216 18.620 -15.523 1.00 31.25 196 THR A O 1
ATOM 1528 N N . GLU A 1 197 ? 50.302 18.187 -14.779 1.00 34.56 197 GLU A N 1
ATOM 1529 C CA . GLU A 1 197 ? 50.560 19.412 -14.027 1.00 34.56 197 GLU A CA 1
ATOM 1530 C C . GLU A 1 197 ? 50.423 20.655 -14.915 1.00 34.56 197 GLU A C 1
ATOM 1532 O O . GLU A 1 197 ? 50.908 20.655 -16.042 1.00 34.56 197 GLU A O 1
ATOM 1537 N N . SER A 1 198 ? 49.878 21.748 -14.372 1.00 29.78 198 SER A N 1
ATOM 1538 C CA . SER A 1 198 ? 50.605 23.025 -14.329 1.00 29.78 198 SER A CA 1
ATOM 1539 C C . SER A 1 198 ? 49.832 24.088 -13.534 1.00 29.78 198 SER A C 1
ATOM 1541 O O . SER A 1 198 ? 48.834 24.635 -13.986 1.00 29.78 198 SER A O 1
ATOM 1543 N N . THR A 1 199 ? 50.394 24.393 -12.364 1.00 30.47 199 THR A N 1
ATOM 1544 C CA . THR A 1 199 ? 50.615 25.742 -11.815 1.00 30.47 199 THR A CA 1
ATOM 1545 C C . THR A 1 199 ? 49.433 26.586 -11.302 1.00 30.47 199 THR A C 1
ATOM 1547 O O . THR A 1 199 ? 48.656 27.165 -12.049 1.00 30.47 199 THR A O 1
ATOM 1550 N N . LEU A 1 200 ? 49.435 26.715 -9.966 1.00 34.16 200 LEU A N 1
ATOM 1551 C CA . LEU A 1 200 ? 49.144 27.886 -9.121 1.00 34.16 200 LEU A CA 1
ATOM 1552 C C . LEU A 1 200 ? 48.339 29.055 -9.726 1.00 34.16 200 LEU A C 1
ATOM 1554 O O . LEU A 1 200 ? 48.848 29.772 -10.580 1.00 34.16 200 LEU A O 1
ATOM 1558 N N . GLN A 1 201 ? 47.252 29.442 -9.045 1.00 28.28 201 GLN A N 1
ATOM 1559 C CA . GLN A 1 201 ? 47.249 30.675 -8.236 1.00 28.28 201 GLN A CA 1
ATOM 1560 C C . GLN A 1 201 ? 45.976 30.815 -7.386 1.00 28.28 201 GLN A C 1
ATOM 1562 O O . GLN A 1 201 ? 44.856 30.848 -7.884 1.00 28.28 201 GLN A O 1
ATOM 1567 N N . THR A 1 202 ? 46.186 30.963 -6.080 1.00 34.19 202 THR A N 1
ATOM 1568 C CA . THR A 1 202 ? 45.203 31.438 -5.104 1.00 34.19 202 THR A CA 1
ATOM 1569 C C . THR A 1 202 ? 45.129 32.961 -5.162 1.00 34.19 202 THR A C 1
ATOM 1571 O O . THR A 1 202 ? 46.146 33.607 -4.920 1.00 34.19 202 THR A O 1
ATOM 1574 N N . THR A 1 203 ? 43.941 33.544 -5.345 1.00 29.84 203 THR A N 1
ATOM 1575 C CA . THR A 1 203 ? 43.616 34.880 -4.813 1.00 29.84 203 THR A CA 1
ATOM 1576 C C . THR A 1 203 ? 42.146 34.975 -4.396 1.00 29.84 203 THR A C 1
ATOM 1578 O O . THR A 1 203 ? 41.211 34.874 -5.182 1.00 29.84 203 THR A O 1
ATOM 1581 N N . THR A 1 204 ? 41.957 35.192 -3.100 1.00 34.31 204 THR A N 1
ATOM 1582 C CA . THR A 1 204 ? 40.749 35.708 -2.450 1.00 34.31 204 THR A CA 1
ATOM 1583 C C . THR A 1 204 ? 40.602 37.214 -2.692 1.00 34.31 204 THR A C 1
ATOM 1585 O O . THR A 1 204 ? 41.597 37.920 -2.527 1.00 34.31 204 THR A O 1
ATOM 1588 N N . SER A 1 205 ? 39.385 37.721 -2.962 1.00 28.86 205 SER A N 1
ATOM 1589 C CA . SER A 1 205 ? 38.748 38.875 -2.266 1.00 28.86 205 SER A CA 1
ATOM 1590 C C . SER A 1 205 ? 37.495 39.434 -2.977 1.00 28.86 205 SER A C 1
ATOM 1592 O O . SER A 1 205 ? 37.561 39.968 -4.075 1.00 28.86 205 SER A O 1
ATOM 1594 N N . SER A 1 206 ? 36.366 39.331 -2.273 1.00 31.08 206 SER A N 1
ATOM 1595 C CA . SER A 1 206 ? 35.319 40.324 -1.956 1.00 31.08 206 SER A CA 1
ATOM 1596 C C . SER A 1 206 ? 34.901 41.484 -2.899 1.00 31.08 206 SER A C 1
ATOM 1598 O O . SER A 1 206 ? 35.640 42.436 -3.120 1.00 31.08 206 SER A O 1
ATOM 1600 N N . SER A 1 207 ? 33.571 41.528 -3.121 1.00 30.08 207 SER A N 1
ATOM 1601 C CA . SER A 1 207 ? 32.630 42.686 -3.116 1.00 30.08 207 SER A CA 1
ATOM 1602 C C . SER A 1 207 ? 32.591 43.700 -4.286 1.00 30.08 207 SER A C 1
ATOM 1604 O O . SER A 1 207 ? 33.569 44.394 -4.518 1.00 30.08 207 SER A O 1
ATOM 1606 N N . LYS A 1 208 ? 31.408 43.919 -4.920 1.00 29.52 208 LYS A N 1
ATOM 1607 C CA . LYS A 1 208 ? 30.419 45.017 -4.651 1.00 29.52 208 LYS A CA 1
ATOM 1608 C C . LYS A 1 208 ? 29.382 45.248 -5.805 1.00 29.52 208 LYS A C 1
ATOM 1610 O O . LYS A 1 208 ? 29.747 45.681 -6.882 1.00 29.52 208 LYS A O 1
ATOM 1615 N N . LYS A 1 209 ? 28.089 45.019 -5.498 1.00 29.34 209 LYS A N 1
ATOM 1616 C CA . LYS A 1 209 ? 26.847 45.846 -5.663 1.00 29.34 209 LYS A CA 1
ATOM 1617 C C . LYS A 1 209 ? 26.387 46.538 -6.996 1.00 29.34 209 LYS A C 1
ATOM 1619 O O . LYS A 1 209 ? 27.096 47.376 -7.531 1.00 29.34 209 LYS A O 1
ATOM 1624 N N . ALA A 1 210 ? 25.063 46.367 -7.244 1.00 29.72 210 ALA A N 1
ATOM 1625 C CA . ALA A 1 210 ? 23.995 47.184 -7.912 1.00 29.72 210 ALA A CA 1
ATOM 1626 C C . ALA A 1 210 ? 23.792 47.117 -9.453 1.00 29.72 210 ALA A C 1
ATOM 1628 O O . ALA A 1 210 ? 24.724 47.388 -10.194 1.00 29.72 210 ALA A O 1
ATOM 1629 N N . THR A 1 211 ? 22.653 46.599 -9.975 1.00 30.38 211 THR A N 1
ATOM 1630 C CA . THR A 1 211 ? 21.304 47.212 -10.279 1.00 30.38 211 THR A CA 1
ATOM 1631 C C . THR A 1 211 ? 21.381 48.258 -11.421 1.00 30.38 211 THR A C 1
ATOM 1633 O O . THR A 1 211 ? 22.179 49.173 -11.295 1.00 30.38 211 THR A O 1
ATOM 1636 N N . THR A 1 212 ? 20.703 48.177 -12.589 1.00 31.56 212 THR A N 1
ATOM 1637 C CA . THR A 1 212 ? 19.240 48.270 -12.874 1.00 31.56 212 THR A CA 1
ATOM 1638 C C . THR A 1 212 ? 18.882 47.947 -14.350 1.00 31.56 212 THR A C 1
ATOM 1640 O O . THR A 1 212 ? 19.551 48.423 -15.258 1.00 31.56 212 THR A O 1
ATOM 1643 N N . SER A 1 213 ? 17.771 47.214 -14.535 1.00 31.91 213 SER A N 1
ATOM 1644 C CA . SER A 1 213 ? 16.671 47.319 -15.534 1.00 31.91 213 SER A CA 1
ATOM 1645 C C . SER A 1 213 ? 16.897 47.669 -17.022 1.00 31.91 213 SER A C 1
ATOM 1647 O O . SER A 1 213 ? 17.293 48.781 -17.355 1.00 31.91 213 SER A O 1
ATOM 1649 N N . SER A 1 214 ? 16.325 46.835 -17.906 1.00 29.47 214 SER A N 1
ATOM 1650 C CA . SER A 1 214 ? 15.465 47.313 -19.004 1.00 29.47 214 SER A CA 1
ATOM 1651 C C . SER A 1 214 ? 14.302 46.339 -19.255 1.00 29.47 214 SER A C 1
ATOM 1653 O O . SER A 1 214 ? 14.459 45.124 -19.166 1.00 29.47 214 SER A O 1
ATOM 1655 N N . SER A 1 215 ? 13.121 46.920 -19.461 1.00 31.78 215 SER A N 1
ATOM 1656 C CA . SER A 1 215 ? 11.809 46.295 -19.653 1.00 31.78 215 SER A CA 1
ATOM 1657 C C . SER A 1 215 ? 11.485 46.203 -21.145 1.00 31.78 215 SER A C 1
ATOM 1659 O O . SER A 1 215 ? 11.785 47.140 -21.886 1.00 31.78 215 SER A O 1
ATOM 1661 N N . THR A 1 216 ? 10.815 45.133 -21.583 1.00 33.78 216 THR A N 1
ATOM 1662 C CA . THR A 1 216 ? 9.826 45.212 -22.673 1.00 33.78 216 THR A CA 1
ATOM 1663 C C . THR A 1 216 ? 8.815 44.066 -22.591 1.00 33.78 216 THR A C 1
ATOM 1665 O O . THR A 1 216 ? 9.077 42.997 -22.047 1.00 33.78 216 THR A O 1
ATOM 1668 N N . GLU A 1 217 ? 7.621 44.372 -23.078 1.00 33.22 217 GLU A N 1
ATOM 1669 C CA . GLU A 1 217 ? 6.303 43.891 -22.678 1.00 33.22 217 GLU A CA 1
ATOM 1670 C C . GLU A 1 217 ? 5.750 42.635 -23.390 1.00 33.22 217 GLU A C 1
ATOM 1672 O O . GLU A 1 217 ? 6.005 42.376 -24.561 1.00 33.22 217 GLU A O 1
ATOM 1677 N N . HIS A 1 218 ? 4.873 41.951 -22.642 1.00 33.47 218 HIS A N 1
ATOM 1678 C CA . HIS A 1 218 ? 3.565 41.361 -22.985 1.00 33.47 218 HIS A CA 1
ATOM 1679 C C . HIS A 1 218 ? 3.358 40.401 -24.181 1.00 33.47 218 HIS A C 1
ATOM 1681 O O . HIS A 1 218 ? 3.255 40.800 -25.338 1.00 33.47 218 HIS A O 1
ATOM 1687 N N . LYS A 1 219 ? 2.922 39.174 -23.837 1.00 35.06 219 LYS A N 1
ATOM 1688 C CA . LYS A 1 219 ? 1.756 38.522 -24.467 1.00 35.06 219 LYS A CA 1
ATOM 1689 C C . LYS A 1 219 ? 0.803 37.954 -23.405 1.00 35.06 219 LYS A C 1
ATOM 1691 O O . LYS A 1 219 ? 1.187 37.130 -22.583 1.00 35.06 219 LYS A O 1
ATOM 1696 N N . LYS A 1 220 ? -0.447 38.430 -23.444 1.00 39.81 220 LYS A N 1
ATOM 1697 C CA . LYS A 1 220 ? -1.611 37.940 -22.689 1.00 39.81 220 LYS A CA 1
ATOM 1698 C C . LYS A 1 220 ? -1.998 36.528 -23.148 1.00 39.81 220 LYS A C 1
ATOM 1700 O O . LYS A 1 220 ? -2.202 36.321 -24.341 1.00 39.81 220 LYS A O 1
ATOM 1705 N N . GLY A 1 221 ? -2.205 35.621 -22.196 1.00 36.16 221 GLY A N 1
ATOM 1706 C CA . GLY A 1 221 ? -2.990 34.394 -22.350 1.00 36.16 221 GLY A CA 1
ATOM 1707 C C . GLY A 1 221 ? -4.224 34.472 -21.450 1.00 36.16 221 GLY A C 1
ATOM 1708 O O . GLY A 1 221 ? -4.123 34.854 -20.288 1.00 36.16 221 GLY A O 1
ATOM 1709 N N . ILE A 1 222 ? -5.391 34.195 -22.025 1.00 52.41 222 ILE A N 1
ATOM 1710 C CA . ILE A 1 222 ? -6.720 34.310 -21.420 1.00 52.41 222 ILE A CA 1
ATOM 1711 C C . ILE A 1 222 ? -6.968 33.073 -20.551 1.00 52.41 222 ILE A C 1
ATOM 1713 O O . ILE A 1 222 ? -7.238 32.003 -21.082 1.00 52.41 222 ILE A O 1
ATOM 1717 N N . PHE A 1 223 ? -6.911 33.227 -19.229 1.00 48.16 223 PHE A N 1
ATOM 1718 C CA . PHE A 1 223 ? -7.541 32.299 -18.290 1.00 48.16 223 PHE A CA 1
ATOM 1719 C C . PHE A 1 223 ? -8.354 33.102 -17.268 1.00 48.16 223 PHE A C 1
ATOM 1721 O O . PHE A 1 223 ? -7.848 34.098 -16.740 1.00 48.16 223 PHE A O 1
ATOM 1728 N N . PRO A 1 224 ? -9.624 32.739 -17.014 1.00 41.62 224 PRO A N 1
ATOM 1729 C CA . PRO A 1 224 ? -10.442 33.427 -16.030 1.00 41.62 224 PRO A CA 1
ATOM 1730 C C . PRO A 1 224 ? -9.916 33.169 -14.615 1.00 41.62 224 PRO A C 1
ATOM 1732 O O . PRO A 1 224 ? -9.589 32.046 -14.241 1.00 41.62 224 PRO A O 1
ATOM 1735 N N . SER A 1 225 ? -9.873 34.243 -13.829 1.00 49.44 225 SER A N 1
ATOM 1736 C CA . SER A 1 225 ? -9.633 34.237 -12.388 1.00 49.44 225 SER A CA 1
ATOM 1737 C C . SER A 1 225 ? -10.617 33.289 -11.692 1.00 49.44 225 SER A C 1
ATOM 1739 O O . SER A 1 225 ? -11.814 33.569 -11.615 1.00 49.44 225 SER A O 1
ATOM 1741 N N . THR A 1 226 ? -10.124 32.163 -11.177 1.00 53.25 226 THR A N 1
ATOM 1742 C CA . THR A 1 226 ? -10.856 31.363 -10.193 1.00 53.25 226 THR A CA 1
ATOM 1743 C C . THR A 1 226 ? -10.714 32.052 -8.844 1.00 53.25 226 THR A C 1
ATOM 1745 O O . THR A 1 226 ? -9.619 32.151 -8.295 1.00 53.25 226 THR A O 1
ATOM 1748 N N . GLY A 1 227 ? -11.827 32.604 -8.367 1.00 43.91 227 GLY A N 1
ATOM 1749 C CA . GLY A 1 227 ? -11.881 33.493 -7.218 1.00 43.91 227 GLY A CA 1
ATOM 1750 C C . GLY A 1 227 ? -11.298 32.900 -5.938 1.00 43.91 227 GLY A C 1
ATOM 1751 O O . GLY A 1 227 ? -11.815 31.928 -5.392 1.00 43.91 227 GLY A O 1
ATOM 1752 N N . GLU A 1 228 ? -10.290 33.581 -5.402 1.00 50.22 228 GLU A N 1
ATOM 1753 C CA . GLU A 1 228 ? -9.905 33.472 -4.003 1.00 50.22 228 GLU A CA 1
ATOM 1754 C C . GLU A 1 228 ? -11.080 33.924 -3.124 1.00 50.22 228 GLU A C 1
ATOM 1756 O O . GLU A 1 228 ? -11.394 35.111 -3.004 1.00 50.22 228 GLU A O 1
ATOM 1761 N N . LYS A 1 229 ? -11.749 32.966 -2.481 1.00 50.41 229 LYS 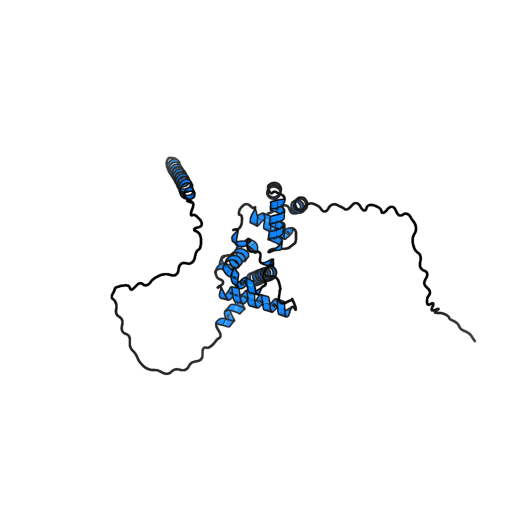A N 1
ATOM 1762 C CA . LYS A 1 229 ? -12.651 33.240 -1.362 1.00 50.41 229 LYS A CA 1
ATOM 1763 C C . LYS A 1 229 ? -11.975 32.795 -0.068 1.00 50.41 229 LYS A C 1
ATOM 1765 O O . LYS A 1 229 ? -12.000 31.629 0.295 1.00 50.41 229 LYS A O 1
ATOM 1770 N N . LYS A 1 230 ? -11.355 33.782 0.589 1.00 52.75 230 LYS A N 1
ATOM 1771 C CA . LYS A 1 230 ? -11.045 33.916 2.026 1.00 52.75 230 LYS A CA 1
ATOM 1772 C C . LYS A 1 230 ? -11.142 32.635 2.877 1.00 52.75 230 LYS A C 1
ATOM 1774 O O . LYS A 1 230 ? -12.210 32.325 3.397 1.00 52.75 230 LYS A O 1
ATOM 1779 N N . SER A 1 231 ? -9.999 32.026 3.194 1.00 48.00 231 SER A N 1
ATOM 1780 C CA . SER A 1 231 ? -9.880 31.130 4.353 1.00 48.00 231 SER A CA 1
ATOM 1781 C C . SER A 1 231 ? -9.369 31.909 5.573 1.00 48.00 231 SER A C 1
ATOM 1783 O O . SER A 1 231 ? -8.200 31.861 5.932 1.00 48.00 231 SER A O 1
ATOM 1785 N N . VAL A 1 232 ? -10.260 32.692 6.193 1.00 51.91 232 VAL A N 1
ATOM 1786 C CA . VAL A 1 232 ? -10.022 33.360 7.496 1.00 51.91 232 VAL A CA 1
ATOM 1787 C C . VAL A 1 232 ? -10.531 32.484 8.662 1.00 51.91 232 VAL A C 1
ATOM 1789 O O . VAL A 1 232 ? -10.486 32.875 9.824 1.00 51.91 232 VAL A O 1
ATOM 1792 N N . LEU A 1 233 ? -10.998 31.261 8.382 1.00 49.28 233 LEU A N 1
ATOM 1793 C CA . LEU A 1 233 ? -11.589 30.378 9.396 1.00 49.28 233 LEU A CA 1
ATOM 1794 C C . LEU A 1 233 ? -10.551 29.630 10.249 1.00 49.28 233 LEU A C 1
ATOM 1796 O O . LEU A 1 233 ? -10.835 29.325 11.406 1.00 49.28 233 LEU A O 1
ATOM 1800 N N . PHE A 1 234 ? -9.329 29.412 9.751 1.00 48.47 234 PHE A N 1
ATOM 1801 C CA . PHE A 1 234 ? -8.294 28.711 10.524 1.00 48.47 234 PHE A CA 1
ATOM 1802 C C . PHE A 1 234 ? -7.640 29.572 11.617 1.00 48.47 234 PHE A C 1
ATOM 1804 O O . PHE A 1 234 ? -7.147 29.032 12.606 1.00 48.47 234 PHE A O 1
ATOM 1811 N N . THR A 1 235 ? -7.700 30.904 11.517 1.00 54.09 235 THR A N 1
ATOM 1812 C CA . THR A 1 235 ? -7.110 31.796 12.532 1.00 54.09 235 THR A CA 1
ATOM 1813 C C . THR A 1 235 ? -7.955 31.869 13.811 1.00 54.09 235 THR A C 1
ATOM 1815 O O . THR A 1 235 ? -7.410 32.001 14.905 1.00 54.09 235 THR A O 1
ATOM 1818 N N . ILE A 1 236 ? -9.283 31.739 13.711 1.00 53.41 236 ILE A N 1
ATOM 1819 C CA . ILE A 1 236 ? -10.193 31.897 14.861 1.00 53.41 236 ILE A CA 1
ATOM 1820 C C . ILE A 1 236 ? -10.171 30.654 15.768 1.00 53.41 236 ILE A C 1
ATOM 1822 O O . ILE A 1 236 ? -10.123 30.794 16.991 1.00 53.41 236 ILE A O 1
ATOM 1826 N N . ILE A 1 237 ? -10.118 29.445 15.191 1.00 57.91 237 ILE A N 1
ATOM 1827 C CA . ILE A 1 237 ? -10.014 28.189 15.959 1.00 57.91 237 ILE A CA 1
ATOM 1828 C C . ILE A 1 237 ? -8.694 28.120 16.752 1.00 57.91 237 ILE A C 1
ATOM 1830 O O . ILE A 1 237 ? -8.689 27.690 17.907 1.00 57.91 237 ILE A O 1
ATOM 1834 N N . GLY A 1 238 ? -7.586 28.604 16.175 1.00 54.41 238 GLY A N 1
ATOM 1835 C CA . GLY A 1 238 ? -6.270 28.578 16.822 1.00 54.41 238 GLY A CA 1
ATOM 1836 C C . GLY A 1 238 ? -6.177 29.456 18.079 1.00 54.41 238 GLY A C 1
ATOM 1837 O O . GLY A 1 238 ? -5.569 29.054 19.071 1.00 54.41 238 GLY A O 1
ATOM 1838 N N . ILE A 1 239 ? -6.830 30.625 18.084 1.00 60.00 239 ILE A N 1
ATOM 1839 C CA . ILE A 1 239 ? -6.800 31.572 19.219 1.00 60.00 239 ILE A CA 1
ATOM 1840 C C . ILE A 1 239 ? -7.609 31.049 20.422 1.00 60.00 239 ILE A C 1
ATOM 1842 O O . ILE A 1 239 ? -7.228 31.259 21.580 1.00 60.00 239 ILE A O 1
ATOM 1846 N N . ILE A 1 240 ? -8.703 30.326 20.165 1.00 63.00 240 ILE A N 1
ATOM 1847 C CA . ILE A 1 240 ? -9.550 29.732 21.212 1.00 63.00 240 ILE A CA 1
ATOM 1848 C C . ILE A 1 240 ? -8.802 28.604 21.938 1.00 63.00 240 ILE A C 1
ATOM 1850 O O . ILE A 1 240 ? -8.804 28.554 23.171 1.00 63.00 240 ILE A O 1
ATOM 1854 N N . LEU A 1 241 ? -8.095 27.747 21.193 1.00 60.19 241 LEU A N 1
ATOM 1855 C CA . LEU A 1 241 ? -7.296 26.657 21.764 1.00 60.19 241 LEU A CA 1
ATOM 1856 C C . LEU A 1 241 ? -6.137 27.172 22.632 1.00 60.19 241 LEU A C 1
ATOM 1858 O O . LEU A 1 241 ? -5.920 26.659 23.731 1.00 60.19 241 LEU A O 1
ATOM 1862 N N . LEU A 1 242 ? -5.441 28.229 22.200 1.00 62.22 242 LEU A N 1
ATOM 1863 C CA . LEU A 1 242 ? -4.319 28.796 22.958 1.00 62.22 242 LEU A CA 1
ATOM 1864 C C . LEU A 1 242 ? -4.761 29.436 24.290 1.00 62.22 242 LEU A C 1
ATOM 1866 O O . LEU A 1 242 ? -4.049 29.366 25.300 1.00 62.22 242 LEU A O 1
ATOM 1870 N N . SER A 1 243 ? -5.965 30.015 24.320 1.00 60.84 243 SER A N 1
ATOM 1871 C CA . SER A 1 243 ? -6.532 30.627 25.530 1.00 60.84 243 SER A CA 1
ATOM 1872 C C . SER A 1 243 ? -6.936 29.579 26.577 1.00 60.84 243 SER A C 1
ATOM 1874 O O . SER A 1 243 ? -6.696 29.774 27.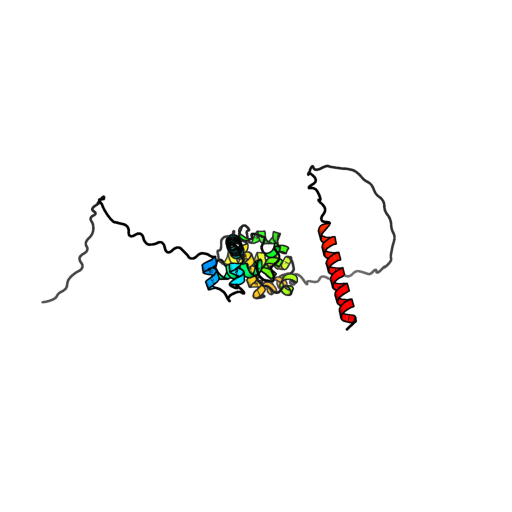771 1.00 60.84 243 SER A O 1
ATOM 1876 N N . LEU A 1 244 ? -7.479 28.431 26.151 1.00 65.69 244 LEU A N 1
ATOM 1877 C CA . LEU A 1 244 ? -7.872 27.334 27.049 1.00 65.69 244 LEU A CA 1
ATOM 1878 C C . LEU A 1 244 ? -6.663 26.658 27.717 1.00 65.69 244 LEU A C 1
ATOM 1880 O O . LEU A 1 244 ? -6.697 26.390 28.921 1.00 65.69 244 LEU A O 1
ATOM 1884 N N . VAL A 1 245 ? -5.570 26.450 26.973 1.00 67.81 245 VAL A N 1
ATOM 1885 C CA . VAL A 1 245 ? -4.321 25.881 27.517 1.00 67.81 245 VAL A CA 1
ATOM 1886 C C . VAL A 1 245 ? -3.697 26.811 28.564 1.00 67.81 245 VAL A C 1
ATOM 1888 O O . VAL A 1 245 ? -3.269 26.359 29.628 1.00 67.81 245 VAL A O 1
ATOM 1891 N N . SER A 1 246 ? -3.715 28.124 28.319 1.00 64.62 246 SER A N 1
ATOM 1892 C CA . SER A 1 246 ? -3.152 29.118 29.243 1.00 64.62 246 SER A CA 1
ATOM 1893 C C . SER A 1 246 ? -3.901 29.163 30.584 1.00 64.62 246 SER A C 1
ATOM 1895 O O . SER A 1 246 ? -3.281 29.215 31.648 1.00 64.62 246 SER A O 1
ATOM 1897 N N . ILE A 1 247 ? -5.235 29.071 30.561 1.00 65.75 247 ILE A N 1
ATOM 1898 C CA . ILE A 1 247 ? -6.066 29.046 31.778 1.00 65.75 247 ILE A CA 1
ATOM 1899 C C . ILE A 1 247 ? -5.828 27.763 32.592 1.00 65.75 247 ILE A C 1
ATOM 1901 O O . ILE A 1 247 ? -5.785 27.814 33.825 1.00 65.75 247 ILE A O 1
ATOM 1905 N N . PHE A 1 248 ? -5.632 26.621 31.927 1.00 66.88 248 PHE A N 1
ATOM 1906 C CA . PHE A 1 248 ? -5.374 25.344 32.598 1.00 66.88 248 PHE A CA 1
ATOM 1907 C C . PHE A 1 248 ? -4.036 25.345 33.354 1.00 66.88 248 PHE A C 1
ATOM 1909 O O . PHE A 1 248 ? -3.975 24.926 34.511 1.00 66.88 248 PHE A O 1
ATOM 1916 N N . ILE A 1 249 ? -2.982 25.903 32.749 1.00 64.94 249 ILE A N 1
ATOM 1917 C CA . ILE A 1 249 ? -1.660 26.026 33.384 1.00 64.94 249 ILE A CA 1
ATOM 1918 C C . ILE A 1 249 ? -1.717 26.949 34.611 1.00 64.94 249 ILE A C 1
ATOM 1920 O O . ILE A 1 249 ? -1.132 26.636 35.650 1.00 64.94 249 ILE A O 1
ATOM 1924 N N . ILE A 1 250 ? -2.458 28.060 34.537 1.00 64.25 250 ILE A N 1
ATOM 1925 C CA . ILE A 1 250 ? -2.586 28.999 35.663 1.00 64.25 250 ILE A CA 1
ATOM 1926 C C . ILE A 1 250 ? -3.403 28.389 36.815 1.00 64.25 250 ILE A C 1
ATOM 1928 O O . ILE A 1 250 ? -3.039 28.579 37.977 1.00 64.25 250 ILE A O 1
ATOM 1932 N N . LYS A 1 251 ? -4.468 27.621 36.531 1.00 56.53 251 LYS A N 1
ATOM 1933 C CA . LYS A 1 251 ? -5.244 26.927 37.578 1.00 56.53 251 LYS A CA 1
ATOM 1934 C C . LYS A 1 251 ? -4.452 25.814 38.268 1.00 56.53 251 LYS A C 1
ATOM 1936 O O . LYS A 1 251 ? -4.595 25.662 39.477 1.00 56.53 251 LYS A O 1
ATOM 1941 N N . ASN A 1 252 ? -3.600 25.083 37.547 1.00 58.47 252 ASN A N 1
ATOM 1942 C CA . ASN A 1 252 ? -2.800 24.000 38.134 1.00 58.47 252 ASN A CA 1
ATOM 1943 C C . ASN A 1 252 ? -1.559 24.474 38.901 1.00 58.47 252 ASN A C 1
ATOM 1945 O O . ASN A 1 252 ? -1.029 23.713 39.699 1.00 58.47 252 ASN A O 1
ATOM 1949 N N . LYS A 1 253 ? -1.114 25.724 38.722 1.00 53.28 253 LYS A N 1
ATOM 1950 C CA . LYS A 1 253 ? -0.028 26.314 39.526 1.00 53.28 253 LYS A CA 1
ATOM 1951 C C . LYS A 1 253 ? -0.471 26.908 40.870 1.00 53.28 253 LYS A C 1
ATOM 1953 O O . LYS A 1 253 ? 0.379 27.374 41.622 1.00 53.28 253 LYS A O 1
ATOM 1958 N N . LYS A 1 254 ? -1.776 26.933 41.169 1.00 52.78 254 LYS A N 1
ATOM 1959 C CA . LYS A 1 254 ? -2.328 27.416 42.451 1.00 52.78 254 LYS A CA 1
ATOM 1960 C C . LYS A 1 254 ? -2.861 26.293 43.357 1.00 52.78 254 LYS A C 1
ATOM 1962 O O . LYS A 1 254 ? -3.656 26.577 44.250 1.00 52.78 254 LYS A O 1
ATOM 1967 N N . LYS A 1 255 ? -2.448 25.044 43.128 1.00 47.34 255 LYS A N 1
ATOM 1968 C CA . LYS A 1 255 ? -2.610 23.939 44.082 1.00 47.34 255 LYS A CA 1
ATOM 1969 C C . LYS A 1 255 ? -1.253 23.524 44.621 1.00 47.34 255 LYS A C 1
ATOM 1971 O O . LYS A 1 255 ? -0.313 23.479 43.800 1.00 47.34 255 LYS A O 1
#